Protein 3MA5 (pdb70)

Radius of gyration: 23.39 Å; Cα contacts (8 Å, |Δi|>4): 417; chains: 4; bounding box: 54×51×72 Å

CATH classification: 1.25.40.10

InterPro domains:
  IPR011990 Tetratricopeptide-like helical domain superfamily [G3DSA:1.25.40.10] (78-150)
  IPR011990 Tetratricopeptide-like helical domain superfamily [SSF48452] (42-128)
  IPR019734 Tetratricopeptide repeat [PS50005] (61-94)
  IPR019734 Tetratricopeptide repeat [PS50005] (95-128)
  IPR019734 Tetratricopeptide repeat [SM00028] (61-94)
  IPR019734 Tetratricopeptide repeat [SM00028] (95-128)

Foldseek 3Di:
DDLVVVLVVLVVCVVVVNLVSSQVSLVVSCVVPVLPLPSLLVNLVSCVVVVVNVVSLVSLVSSLVSCVVPNDPVSNVSSVVVNVVSVVPD/DDLVVLVVVLVVCVVVPVLVVSLVSLVVCCVPVVLDQVRLLVNLVSCVVVVNLVVSLVSLVSNCVSCVPRNDPVSNVSSVVSNCVSVVVD/DLVVLVVVLVVCVVVVVLVVSLVSLVVSCVVPVLPLSSLLVNLVSCVVVVVLVVSLVRLVSSCVSCVVRNDVVSNVSSVVSNVCSVPVD/DVVLVVLVCVCPVPVLPQVSLAPNLVVCVVVVNQPCSLVRSLCSLVRLVPVNDPVRNVVNVVRSVVRD

Nearest PDB structures (foldseek):
  3ma5-assembly1_A  TM=1.011E+00  e=6.765E-13  Salinibacter ruber DSM 13855
  2kcl-assembly1_A  TM=9.568E-01  e=1.720E-11  Salinibacter ruber DSM 13855
  3ma5-assembly3_C  TM=9.872E-01  e=5.750E-11  Salinibacter ruber DSM 13855
  2kcv-assembly1_A  TM=9.684E-01  e=6.416E-11  Salinibacter ruber DSM 13855
  3sz7-assembly1_A  TM=7.797E-01  e=9.491E-03  Aspergillus fumigatus Af293

Structure (mmCIF, N/CA/C/O backbone):
data_3MA5
#
_entry.id   3MA5
#
_cell.length_a   84.360
_cell.length_b   84.360
_cell.length_c   227.547
_cell.angle_alpha   90.00
_cell.angle_beta   90.00
_cell.angle_gamma   120.00
#
_symmetry.space_group_name_H-M   'P 65 2 2'
#
loop_
_entity.id
_entity.type
_entity.pdbx_description
1 polymer 'Tetratricopeptide repeat domain protein'
2 water water
#
loop_
_atom_site.group_PDB
_atom_site.id
_atom_site.type_symbol
_atom_site.label_atom_id
_atom_site.label_alt_id
_atom_site.label_comp_id
_atom_site.label_asym_id
_atom_site.label_entity_id
_atom_site.label_seq_id
_atom_site.pdbx_PDB_ins_code
_atom_site.Cartn_x
_atom_site.Cartn_y
_atom_site.Cartn_z
_atom_site.occupancy
_atom_site.B_iso_or_equiv
_atom_site.auth_seq_id
_atom_site.auth_comp_id
_atom_site.auth_asym_id
_atom_site.auth_atom_id
_atom_site.pdbx_PDB_model_num
ATOM 1 N N . GLU A 1 5 ? -18.934 -6.953 -8.426 1.00 93.14 59 GLU A N 1
ATOM 2 C CA . GLU A 1 5 ? -20.208 -7.048 -7.643 1.00 103.03 59 GLU A CA 1
ATOM 3 C C . GLU A 1 5 ? -21.391 -7.437 -8.539 1.00 106.16 59 GLU A C 1
ATOM 4 O O . GLU A 1 5 ? -22.555 -7.161 -8.220 1.00 104.92 59 GLU A O 1
ATOM 6 N N . ASP A 1 6 ? -21.076 -8.096 -9.651 1.00 109.31 60 ASP A N 1
ATOM 7 C CA . ASP A 1 6 ? -22.074 -8.539 -10.624 1.00 107.18 60 ASP A CA 1
ATOM 8 C C . ASP A 1 6 ? -22.493 -9.998 -10.402 1.00 99.83 60 ASP A C 1
ATOM 9 O O . ASP A 1 6 ? -21.646 -10.868 -10.181 1.00 97.40 60 ASP A O 1
ATOM 14 N N . PRO A 1 7 ? -23.808 -10.284 -10.461 1.00 95.56 61 PRO A N 1
ATOM 15 C CA . PRO A 1 7 ? -24.338 -11.636 -10.265 1.00 88.42 61 PRO A CA 1
ATOM 16 C C . PRO A 1 7 ? -23.449 -12.735 -10.836 1.00 88.32 61 PRO A C 1
ATOM 17 O O . PRO A 1 7 ? -22.917 -13.557 -10.085 1.00 86.42 61 PRO A O 1
ATOM 21 N N . PHE A 1 8 ? -23.266 -12.758 -12.153 1.00 96.36 62 PHE A N 1
ATOM 22 C CA . PHE A 1 8 ? -22.420 -13.797 -12.710 1.00 87.01 62 PHE A CA 1
ATOM 23 C C . PHE A 1 8 ? -20.987 -13.701 -12.198 1.00 87.87 62 PHE A C 1
ATOM 24 O O . PHE A 1 8 ? -20.372 -14.710 -11.877 1.00 89.20 62 PHE A O 1
ATOM 32 N N . THR A 1 9 ? -20.441 -12.497 -12.122 1.00 92.10 63 THR A N 1
ATOM 33 C CA . THR A 1 9 ? -19.062 -12.375 -11.677 1.00 95.02 63 THR A CA 1
ATOM 34 C C . THR A 1 9 ? -18.828 -13.125 -10.366 1.00 93.96 63 THR A C 1
ATOM 35 O O . THR A 1 9 ? -18.012 -14.047 -10.323 1.00 93.32 63 THR A O 1
ATOM 39 N N . ARG A 1 10 ? -19.547 -12.759 -9.306 1.00 91.37 64 ARG A N 1
ATOM 40 C CA . ARG A 1 10 ? -19.362 -13.449 -8.032 1.00 90.69 64 ARG A CA 1
ATOM 41 C C . ARG A 1 10 ? -19.872 -14.883 -8.054 1.00 88.57 64 ARG A C 1
ATOM 42 O O . ARG A 1 10 ? -19.370 -15.732 -7.326 1.00 91.52 64 ARG A O 1
ATOM 50 N N . TYR A 1 11 ? -20.873 -15.166 -8.872 1.00 83.52 65 TYR A N 1
ATOM 51 C CA . TYR A 1 11 ? -21.338 -16.543 -8.970 1.00 80.06 65 TYR A CA 1
ATOM 52 C C . TYR A 1 11 ? -20.128 -17.396 -9.428 1.00 90.48 65 TYR A C 1
ATOM 53 O O . TYR A 1 11 ? -19.724 -18.345 -8.750 1.00 90.34 65 TYR A O 1
ATOM 62 N N . ALA A 1 12 ? -19.555 -17.042 -10.579 1.00 94.34 66 ALA A N 1
ATOM 63 C CA . ALA A 1 12 ? -18.400 -17.755 -11.116 1.00 90.33 66 ALA A CA 1
ATOM 64 C C . ALA A 1 12 ? -17.282 -17.727 -10.076 1.00 91.10 66 ALA A C 1
ATOM 65 O O . ALA A 1 12 ? -16.550 -18.704 -9.905 1.00 92.94 66 ALA A O 1
ATOM 67 N N . LEU A 1 13 ? -17.160 -16.598 -9.392 1.00 86.63 67 LEU A N 1
ATOM 68 C CA . LEU A 1 13 ? -16.165 -16.428 -8.343 1.00 90.29 67 LEU A CA 1
ATOM 69 C C . LEU A 1 13 ? -16.364 -17.577 -7.355 1.00 92.53 67 LEU A C 1
ATOM 70 O O . LEU A 1 13 ? -15.492 -18.433 -7.187 1.00 86.85 67 LEU A O 1
ATOM 75 N N . ALA A 1 14 ? -17.533 -17.581 -6.717 1.00 90.42 68 ALA A N 1
ATOM 76 C CA . ALA A 1 14 ? -17.923 -18.598 -5.745 1.00 89.20 68 ALA A CA 1
ATOM 77 C C . ALA A 1 14 ? -17.649 -19.992 -6.267 1.00 88.37 68 ALA A C 1
ATOM 78 O O . ALA A 1 14 ? -17.337 -20.902 -5.510 1.00 95.79 68 ALA A O 1
ATOM 80 N N . GLN A 1 15 ? -17.777 -20.135 -7.578 1.00 87.86 69 GLN A N 1
ATOM 81 C CA . GLN A 1 15 ? -17.586 -21.394 -8.279 1.00 91.96 69 GLN A CA 1
ATOM 82 C C . GLN A 1 15 ? -16.158 -21.890 -8.386 1.00 95.08 69 GLN A C 1
ATOM 83 O O . GLN A 1 15 ? -15.912 -23.095 -8.365 1.00 93.68 69 GLN A O 1
ATOM 89 N N . GLU A 1 16 ? -15.215 -20.973 -8.524 1.00 95.17 70 GLU A N 1
ATOM 90 C CA . GLU A 1 16 ? -13.824 -21.379 -8.620 1.00 101.18 70 GLU A CA 1
ATOM 91 C C . GLU A 1 16 ? -13.412 -21.875 -7.237 1.00 97.32 70 GLU A C 1
ATOM 92 O O . GLU A 1 16 ? -12.771 -22.925 -7.112 1.00 104.74 70 GLU A O 1
ATOM 98 N N . HIS A 1 17 ? -13.789 -21.123 -6.203 1.00 95.28 71 HIS A N 1
ATOM 99 C CA . HIS A 1 17 ? -13.502 -21.510 -4.819 1.00 94.77 71 HIS A CA 1
ATOM 100 C C . HIS A 1 17 ? -13.887 -22.972 -4.622 1.00 92.43 71 HIS A C 1
ATOM 101 O O . HIS A 1 17 ? -13.046 -23.813 -4.323 1.00 95.18 71 HIS A O 1
ATOM 108 N N . LEU A 1 18 ? -15.173 -23.256 -4.790 1.00 86.19 72 LEU A N 1
ATOM 109 C CA . LEU A 1 18 ? -15.684 -24.609 -4.689 1.00 91.74 72 LEU A CA 1
ATOM 110 C C . LEU A 1 18 ? -14.698 -25.648 -5.236 1.00 94.24 72 LEU A C 1
ATOM 111 O O . LEU A 1 18 ? -14.480 -26.686 -4.610 1.00 105.32 72 LEU A O 1
ATOM 116 N N . LYS A 1 19 ? -14.134 -25.363 -6.412 1.00 97.40 73 LYS A N 1
ATOM 117 C CA . LYS A 1 19 ? -13.180 -26.249 -7.091 1.00 99.75 73 LYS A CA 1
ATOM 118 C C . LYS A 1 19 ? -11.860 -26.385 -6.352 1.00 100.23 73 LYS A C 1
ATOM 119 O O . LYS A 1 19 ? -11.259 -27.469 -6.312 1.00 95.24 73 LYS A O 1
ATOM 125 N N . HIS A 1 20 ? -11.411 -25.268 -5.789 1.00 100.62 74 HIS A N 1
ATOM 126 C CA . HIS A 1 20 ? -10.176 -25.239 -5.034 1.00 103.76 74 HIS A CA 1
ATOM 127 C C . HIS A 1 20 ? -10.450 -25.576 -3.563 1.00 104.06 74 HIS A C 1
ATOM 128 O O . HIS A 1 20 ? -9.726 -25.129 -2.672 1.00 109.27 74 HIS A O 1
ATOM 135 N N . ASP A 1 21 ? -11.502 -26.350 -3.310 1.00 96.18 75 ASP A N 1
ATOM 136 C CA . ASP A 1 21 ? -11.859 -26.761 -1.949 1.00 102.67 75 ASP A CA 1
ATOM 137 C C . ASP A 1 21 ? -12.043 -25.656 -0.881 1.00 99.21 75 ASP A C 1
ATOM 138 O O . ASP A 1 21 ? -11.854 -25.901 0.312 1.00 94.13 75 ASP A O 1
ATOM 143 N N . ASN A 1 22 ? -12.418 -24.454 -1.312 1.00 91.50 76 ASN A N 1
ATOM 144 C CA . ASN A 1 22 ? -12.653 -23.336 -0.406 1.00 90.10 76 ASN A CA 1
ATOM 145 C C . ASN A 1 22 ? -14.156 -23.155 -0.229 1.00 95.75 76 ASN A C 1
ATOM 146 O O . ASN A 1 22 ? -14.732 -22.145 -0.642 1.00 92.21 76 ASN A O 1
ATOM 151 N N . ALA A 1 23 ? -14.777 -24.138 0.410 1.00 89.76 77 ALA A N 1
ATOM 152 C CA . ALA A 1 23 ? -16.210 -24.147 0.620 1.00 85.33 77 ALA A CA 1
ATOM 153 C C . ALA A 1 23 ? -16.773 -23.038 1.497 1.00 85.54 77 ALA A C 1
ATOM 154 O O . ALA A 1 23 ? -17.884 -22.554 1.262 1.00 82.07 77 ALA A O 1
ATOM 156 N N . SER A 1 24 ? -16.036 -22.641 2.523 1.00 89.51 78 SER A N 1
ATOM 157 C CA . SER A 1 24 ? -16.552 -21.612 3.398 1.00 88.01 78 SER A CA 1
ATOM 158 C C . SER A 1 24 ? -16.753 -20.306 2.642 1.00 85.46 78 SER A C 1
ATOM 159 O O . SER A 1 24 ? -17.749 -19.614 2.850 1.00 80.88 78 SER A O 1
ATOM 162 N N . ARG A 1 25 ? -15.810 -19.989 1.751 1.00 92.53 79 ARG A N 1
ATOM 163 C CA . ARG A 1 25 ? -15.874 -18.772 0.941 1.00 90.93 79 ARG A CA 1
ATOM 164 C C . ARG A 1 25 ? -16.964 -18.921 -0.110 1.00 84.54 79 ARG A C 1
ATOM 165 O O . ARG A 1 25 ? -17.746 -17.999 -0.337 1.00 80.15 79 ARG A O 1
ATOM 173 N N . ALA A 1 26 ? -17.009 -20.085 -0.751 1.00 81.15 80 ALA A N 1
ATOM 174 C CA . ALA A 1 26 ? -18.036 -20.350 -1.742 1.00 78.60 80 ALA A CA 1
ATOM 175 C C . ALA A 1 26 ? -19.402 -20.130 -1.083 1.00 80.48 80 ALA A C 1
ATOM 176 O O . ALA A 1 26 ? -20.257 -19.437 -1.639 1.00 83.47 80 ALA A O 1
ATOM 178 N N . LEU A 1 27 ? -19.605 -20.702 0.107 1.00 83.51 81 LEU A N 1
ATOM 179 C CA . LEU A 1 27 ? -20.883 -20.558 0.805 1.00 78.97 81 LEU A CA 1
ATOM 180 C C . LEU A 1 27 ? -21.255 -19.119 1.149 1.00 79.38 81 LEU A C 1
ATOM 181 O O . LEU A 1 27 ? -22.405 -18.727 0.993 1.00 79.00 81 LEU A O 1
ATOM 186 N N . ALA A 1 28 ? -20.291 -18.340 1.625 1.00 78.00 82 ALA A N 1
ATOM 187 C CA . ALA A 1 28 ? -20.531 -16.939 1.955 1.00 73.74 82 ALA A CA 1
ATOM 188 C C . ALA A 1 28 ? -21.170 -16.274 0.740 1.00 80.89 82 ALA A C 1
ATOM 189 O O . ALA A 1 28 ? -22.309 -15.817 0.788 1.00 81.75 82 ALA A O 1
ATOM 191 N N . LEU A 1 29 ? -20.424 -16.237 -0.355 1.00 80.64 83 LEU A N 1
ATOM 192 C CA . LEU A 1 29 ? -20.894 -15.646 -1.600 1.00 80.50 83 LEU A CA 1
ATOM 193 C C . LEU A 1 29 ? -22.277 -16.163 -2.015 1.00 81.48 83 LEU A C 1
ATOM 194 O O . LEU A 1 29 ? -23.175 -15.375 -2.316 1.00 80.94 83 LEU A O 1
ATOM 199 N N . PHE A 1 30 ? -22.451 -17.484 -2.028 1.00 77.31 84 PHE A N 1
ATOM 200 C CA . PHE A 1 30 ? -23.729 -18.068 -2.426 1.00 74.31 84 PHE A CA 1
ATOM 201 C C . PHE A 1 30 ? -24.926 -17.544 -1.633 1.00 75.21 84 PHE A C 1
ATOM 202 O O . PHE A 1 30 ? -25.942 -17.170 -2.219 1.00 76.52 84 PHE A O 1
ATOM 210 N N . GLU A 1 31 ? -24.802 -17.528 -0.308 1.00 81.49 85 GLU A N 1
ATOM 211 C CA . GLU A 1 31 ? -25.885 -17.080 0.566 1.00 81.28 85 GLU A CA 1
ATOM 212 C C . GLU A 1 31 ? -26.232 -15.634 0.307 1.00 81.18 85 GLU A C 1
ATOM 213 O O . GLU A 1 31 ? -27.408 -15.256 0.305 1.00 79.53 85 GLU A O 1
ATOM 219 N N . GLU A 1 32 ? -25.189 -14.840 0.096 1.00 79.57 86 GLU A N 1
ATOM 220 C CA . GLU A 1 32 ? -25.294 -13.413 -0.178 1.00 82.51 86 GLU A CA 1
ATOM 221 C C . GLU A 1 32 ? -26.077 -13.210 -1.484 1.00 86.21 86 GLU A C 1
ATOM 222 O O . GLU A 1 32 ? -27.065 -12.472 -1.541 1.00 84.39 86 GLU A O 1
ATOM 228 N N . LEU A 1 33 ? -25.620 -13.898 -2.524 1.00 82.91 87 LEU A N 1
ATOM 229 C CA . LEU A 1 33 ? -26.238 -13.872 -3.841 1.00 79.05 87 LEU A CA 1
ATOM 230 C C . LEU A 1 33 ? -27.695 -14.215 -3.779 1.00 80.27 87 LEU A C 1
ATOM 231 O O . LEU A 1 33 ? -28.504 -13.634 -4.473 1.00 85.91 87 LEU A O 1
ATOM 236 N N . VAL A 1 34 ? -28.025 -15.207 -2.973 1.00 76.07 88 VAL A N 1
ATOM 23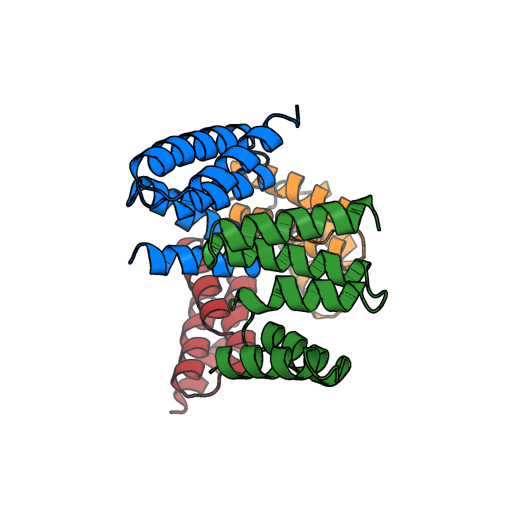7 C CA . VAL A 1 34 ? -29.401 -15.631 -2.865 1.00 74.82 88 VAL A CA 1
ATOM 238 C C . VAL A 1 34 ? -30.333 -14.567 -2.282 1.00 84.60 88 VAL A C 1
ATOM 239 O O . VAL A 1 34 ? -31.531 -14.563 -2.570 1.00 88.90 88 VAL A O 1
ATOM 243 N N . GLU A 1 35 ? -29.797 -13.651 -1.483 1.00 87.64 89 GLU A N 1
ATOM 244 C CA . GLU A 1 35 ? -30.640 -12.616 -0.910 1.00 87.14 89 GLU A CA 1
ATOM 245 C C . GLU A 1 35 ? -30.546 -11.297 -1.671 1.00 86.89 89 GLU A C 1
ATOM 246 O O . GLU A 1 35 ? -31.513 -10.534 -1.704 1.00 89.70 89 GLU A O 1
ATOM 252 N N . THR A 1 36 ? -29.402 -11.029 -2.299 1.00 80.51 90 THR A N 1
ATOM 253 C CA . THR A 1 36 ? -29.252 -9.803 -3.074 1.00 82.48 90 THR A CA 1
ATOM 254 C C . THR A 1 36 ? -29.950 -9.955 -4.419 1.00 80.36 90 THR A C 1
ATOM 255 O O . THR A 1 36 ? -30.738 -9.111 -4.813 1.00 83.61 90 THR A O 1
ATOM 259 N N . ASP A 1 37 ? -29.667 -11.051 -5.107 1.00 81.28 91 ASP A N 1
ATOM 260 C CA . ASP A 1 37 ? -30.260 -11.357 -6.408 1.00 81.74 91 ASP A CA 1
ATOM 261 C C . ASP A 1 37 ? -30.981 -12.699 -6.267 1.00 80.44 91 ASP A C 1
ATOM 262 O O . ASP A 1 37 ? -30.496 -13.725 -6.749 1.00 77.45 91 ASP A O 1
ATOM 267 N N . PRO A 1 38 ? -32.152 -12.704 -5.614 1.00 79.63 92 PRO A N 1
ATOM 268 C CA . PRO A 1 38 ? -32.907 -13.942 -5.422 1.00 81.16 92 PRO A CA 1
ATOM 269 C C . PRO A 1 38 ? -33.410 -14.665 -6.664 1.00 78.87 92 PRO A C 1
ATOM 270 O O . PRO A 1 38 ? -33.598 -15.879 -6.617 1.00 79.73 92 PRO A O 1
ATOM 274 N N . ASP A 1 39 ? -33.640 -13.960 -7.772 1.00 85.18 93 ASP A N 1
ATOM 275 C CA . ASP A 1 39 ? -34.106 -14.689 -8.951 1.00 88.76 93 ASP A CA 1
ATOM 276 C C . ASP A 1 39 ? -33.034 -14.996 -9.997 1.00 80.30 93 ASP A C 1
ATOM 277 O O . ASP A 1 39 ? -33.296 -14.994 -11.196 1.00 81.66 93 ASP A O 1
ATOM 282 N N . TYR A 1 40 ? -31.826 -15.253 -9.511 1.00 77.90 94 TYR A N 1
ATOM 283 C CA . TYR A 1 40 ? -30.689 -15.669 -10.329 1.00 71.12 94 TYR A CA 1
ATOM 284 C C . TYR A 1 40 ? -30.607 -17.156 -9.957 1.00 75.75 94 TYR A C 1
ATOM 285 O O . TYR A 1 40 ? -29.990 -17.524 -8.962 1.00 85.35 94 TYR A O 1
ATOM 294 N N . VAL A 1 41 ? -31.265 -17.986 -10.758 1.00 80.53 95 VAL A N 1
ATOM 295 C CA . VAL A 1 41 ? -31.373 -19.447 -10.567 1.00 76.36 95 VAL A CA 1
ATOM 296 C C . VAL A 1 41 ? -30.147 -20.330 -10.281 1.00 78.67 95 VAL A C 1
ATOM 297 O O . VAL A 1 41 ? -30.248 -21.311 -9.539 1.00 80.81 95 VAL A O 1
ATOM 301 N N . GLY A 1 42 ? -29.008 -19.999 -10.879 1.00 70.00 96 GLY A N 1
ATOM 302 C CA . GLY A 1 42 ? -27.816 -20.808 -10.720 1.00 69.92 96 GLY A CA 1
ATOM 303 C C . GLY A 1 42 ? -27.284 -21.066 -9.330 1.00 80.33 96 GLY A C 1
ATOM 304 O O . GLY A 1 42 ? -26.668 -22.118 -9.075 1.00 76.35 96 GLY A O 1
ATOM 305 N N . THR A 1 43 ? -27.518 -20.113 -8.433 1.00 75.78 97 THR A N 1
ATOM 306 C CA . THR A 1 43 ? -27.054 -20.207 -7.057 1.00 73.35 97 THR A CA 1
ATOM 307 C C . THR A 1 43 ? -27.690 -21.325 -6.248 1.00 70.22 97 THR A C 1
ATOM 308 O O . THR A 1 43 ? -27.033 -21.982 -5.454 1.00 71.34 97 THR A O 1
ATOM 312 N N . TYR A 1 44 ? -28.977 -21.541 -6.452 1.00 64.11 98 TYR A N 1
ATOM 313 C CA . TYR A 1 44 ? -29.686 -22.534 -5.669 1.00 61.70 98 TYR A CA 1
ATOM 314 C C . TYR A 1 44 ? -29.183 -23.958 -5.707 1.00 64.00 98 TYR A C 1
ATOM 315 O O . TYR A 1 44 ? -29.236 -24.637 -4.699 1.00 64.08 98 TYR A O 1
ATOM 324 N N . TYR A 1 45 ? -28.695 -24.419 -6.849 1.00 70.09 99 TYR A N 1
ATOM 325 C CA . TYR A 1 45 ? -28.218 -25.792 -6.910 1.00 64.24 99 TYR A CA 1
ATOM 326 C C . TYR A 1 45 ? -26.893 -26.018 -6.171 1.00 65.42 99 TYR A C 1
ATOM 327 O O . TYR A 1 45 ? -26.726 -27.003 -5.459 1.00 64.02 99 TYR A O 1
ATOM 336 N N . HIS A 1 46 ? -25.952 -25.108 -6.337 1.00 65.74 100 HIS A N 1
ATOM 337 C CA . HIS A 1 46 ? -24.684 -25.254 -5.671 1.00 68.69 100 HIS A CA 1
ATOM 338 C C . HIS A 1 46 ? -24.773 -24.977 -4.180 1.00 70.43 100 HIS A C 1
ATOM 339 O O . HIS A 1 46 ? -24.017 -25.560 -3.411 1.00 72.15 100 HIS A O 1
ATOM 346 N N . LEU A 1 47 ? -25.686 -24.101 -3.760 1.00 69.27 101 LEU A N 1
ATOM 347 C CA . LEU A 1 47 ? -25.821 -23.776 -2.348 1.00 69.42 101 LEU A CA 1
ATOM 348 C C . LEU A 1 47 ? -26.356 -24.968 -1.600 1.00 65.36 101 LEU A C 1
ATOM 349 O O . LEU A 1 47 ? -25.869 -25.306 -0.531 1.00 64.96 101 LEU A O 1
ATOM 354 N N . GLY A 1 48 ? -27.361 -25.606 -2.179 1.00 67.49 102 GLY A N 1
ATOM 355 C CA . GLY A 1 48 ? -27.971 -26.752 -1.549 1.00 65.75 102 GLY A CA 1
ATOM 356 C C . GLY A 1 48 ? -27.031 -27.930 -1.515 1.00 71.15 102 GLY A C 1
ATOM 357 O O . GLY A 1 48 ? -27.011 -28.691 -0.552 1.00 77.65 102 GLY A O 1
ATOM 358 N N . LYS A 1 49 ? -26.248 -28.092 -2.569 1.00 67.81 103 LYS A N 1
ATOM 359 C CA . LYS A 1 49 ? -25.313 -29.203 -2.632 1.00 66.78 103 LYS A CA 1
ATOM 360 C C . LYS A 1 49 ? -24.228 -28.959 -1.596 1.00 70.60 103 LYS A C 1
ATOM 361 O O . LYS A 1 49 ? -23.589 -29.891 -1.125 1.00 70.11 103 LYS A O 1
ATOM 367 N N . LEU A 1 50 ? -24.046 -27.697 -1.225 1.00 72.20 104 LEU A N 1
ATOM 368 C CA . LEU A 1 50 ? -23.044 -27.319 -0.245 1.00 64.69 104 LEU A CA 1
ATOM 369 C C . LEU A 1 50 ? -23.583 -27.525 1.144 1.00 72.55 104 LEU A C 1
ATOM 370 O O . LEU A 1 50 ? -22.856 -27.948 2.051 1.00 79.46 104 LEU A O 1
ATOM 375 N N . TYR A 1 51 ? -24.862 -27.210 1.319 1.00 71.39 105 TYR A N 1
ATOM 376 C CA . TYR A 1 51 ? -25.492 -27.382 2.617 1.00 72.40 105 TYR A CA 1
ATOM 377 C C . TYR A 1 51 ? -25.467 -28.840 2.996 1.00 76.51 105 TYR A C 1
ATOM 378 O O . TYR A 1 51 ? -25.266 -29.180 4.155 1.00 77.83 105 TYR A O 1
ATOM 387 N N . GLU A 1 52 ? -25.679 -29.697 2.006 1.00 70.58 106 GLU A N 1
ATOM 388 C CA . GLU A 1 52 ? -25.679 -31.122 2.249 1.00 70.30 106 GLU A CA 1
ATOM 389 C C . GLU A 1 52 ? -24.313 -31.542 2.763 1.00 75.94 106 GLU A C 1
ATOM 390 O O . GLU A 1 52 ? -24.221 -32.248 3.760 1.00 83.52 106 GLU A O 1
ATOM 396 N N . ARG A 1 53 ? -23.254 -31.090 2.098 1.00 75.32 107 ARG A N 1
ATOM 397 C CA . ARG A 1 53 ? -21.888 -31.428 2.508 1.00 80.29 107 ARG A CA 1
ATOM 398 C C . ARG A 1 53 ? -21.618 -30.923 3.909 1.00 80.84 107 ARG A C 1
ATOM 399 O O . ARG A 1 53 ? -20.856 -31.522 4.658 1.00 80.06 107 ARG A O 1
ATOM 407 N N . LEU A 1 54 ? -22.259 -29.810 4.243 1.00 79.84 108 LEU A N 1
ATOM 408 C CA . LEU A 1 54 ? -22.125 -29.172 5.540 1.00 81.69 108 LEU A CA 1
ATOM 409 C C . LEU A 1 54 ? -23.006 -29.819 6.594 1.00 81.19 108 LEU A C 1
ATOM 410 O O . LEU A 1 54 ? -23.161 -29.281 7.688 1.00 77.28 108 LEU A O 1
ATOM 415 N N . ASP A 1 55 ? -23.589 -30.962 6.253 1.00 82.14 109 ASP A N 1
ATOM 416 C CA . ASP A 1 55 ? -24.488 -31.691 7.139 1.00 90.50 109 ASP A CA 1
ATOM 417 C C . ASP A 1 55 ? -25.748 -30.911 7.561 1.00 92.88 109 ASP A C 1
ATOM 418 O O . ASP A 1 55 ? -26.438 -31.291 8.512 1.00 97.36 109 ASP A O 1
ATOM 423 N N . ARG A 1 56 ? -26.035 -29.817 6.855 1.00 83.92 110 ARG A N 1
ATOM 424 C CA . ARG A 1 56 ? -27.240 -29.021 7.105 1.00 80.57 110 ARG A CA 1
ATOM 425 C C . ARG A 1 56 ? -28.188 -29.366 5.964 1.00 82.75 110 ARG A C 1
ATOM 426 O O . ARG A 1 56 ? -28.715 -28.486 5.294 1.00 84.34 110 ARG A O 1
ATOM 434 N N . THR A 1 57 ? -28.384 -30.662 5.748 1.00 79.75 111 THR A N 1
ATOM 435 C CA . THR A 1 57 ? -29.240 -31.176 4.678 1.00 85.05 111 THR A CA 1
ATOM 436 C C . THR A 1 57 ? -30.642 -30.573 4.579 1.00 88.87 111 THR A C 1
ATOM 437 O O . THR A 1 57 ? -31.093 -30.211 3.500 1.00 92.05 111 THR A O 1
ATOM 441 N N . ASP A 1 58 ? -31.339 -30.463 5.693 1.00 88.41 112 ASP A N 1
ATOM 442 C CA . ASP A 1 58 ? -32.674 -29.885 5.656 1.00 88.65 112 ASP A CA 1
ATOM 443 C C . ASP A 1 58 ? -32.641 -28.460 5.075 1.00 86.61 112 ASP A C 1
ATOM 444 O O . ASP A 1 58 ? -33.576 -28.030 4.385 1.00 86.13 112 ASP A O 1
ATOM 449 N N . ASP A 1 59 ? -31.561 -27.736 5.352 1.00 84.50 113 ASP A N 1
ATOM 450 C CA . ASP A 1 59 ? -31.372 -26.387 4.816 1.00 83.19 113 ASP A CA 1
ATOM 451 C C . ASP A 1 59 ? -31.205 -26.473 3.300 1.00 83.58 113 ASP A C 1
ATOM 452 O O . ASP A 1 59 ? -31.643 -25.599 2.557 1.00 79.60 113 ASP A O 1
ATOM 457 N N . ALA A 1 60 ? -30.560 -27.540 2.851 1.00 80.44 114 ALA A N 1
ATOM 458 C CA . ALA A 1 60 ? -30.323 -27.749 1.439 1.00 74.27 114 ALA A CA 1
ATOM 459 C C . ALA A 1 60 ? -31.638 -27.899 0.686 1.00 79.36 114 ALA A C 1
ATOM 460 O O . ALA A 1 60 ? -31.799 -27.366 -0.411 1.00 77.37 114 ALA A O 1
ATOM 462 N N . ILE A 1 61 ? -32.575 -28.621 1.293 1.00 82.32 115 ILE A N 1
ATOM 463 C CA . ILE A 1 61 ? -33.878 -28.876 0.694 1.00 73.61 115 ILE A CA 1
ATOM 464 C C . ILE A 1 61 ? -34.768 -27.627 0.598 1.00 75.15 115 ILE A C 1
ATOM 465 O O . ILE A 1 61 ? -35.559 -27.489 -0.341 1.00 79.47 115 ILE A O 1
ATOM 470 N N . ASP A 1 62 ? -34.642 -26.713 1.554 1.00 79.63 116 ASP A N 1
ATOM 471 C CA . ASP A 1 62 ? -35.447 -25.504 1.496 1.00 79.70 116 ASP A CA 1
ATOM 472 C C . ASP A 1 62 ? -34.857 -24.632 0.426 1.00 77.04 116 ASP A C 1
ATOM 473 O O . ASP A 1 62 ? -35.528 -23.743 -0.093 1.00 81.72 116 ASP A O 1
ATOM 478 N N . THR A 1 63 ? -33.589 -24.871 0.100 1.00 78.06 117 THR A N 1
ATOM 479 C CA . THR A 1 63 ? -32.936 -24.071 -0.932 1.00 77.58 117 THR A CA 1
ATOM 480 C C . THR A 1 63 ? -33.288 -24.655 -2.303 1.00 72.45 117 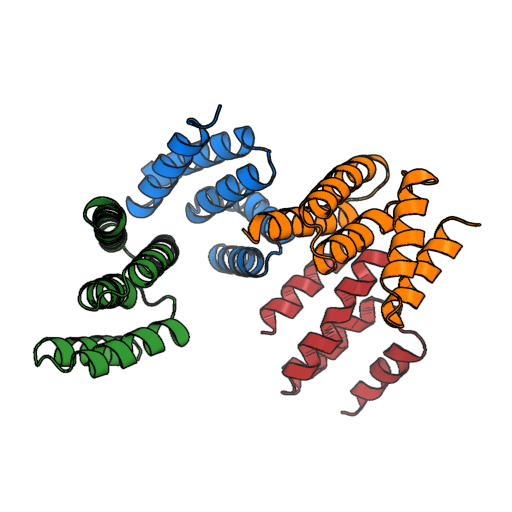THR A C 1
ATOM 481 O O . THR A 1 63 ? -33.603 -23.918 -3.236 1.00 68.27 117 THR A O 1
ATOM 485 N N . TYR A 1 64 ? -33.269 -25.977 -2.422 1.00 69.34 118 TYR A N 1
ATOM 486 C CA . TYR A 1 64 ? -33.647 -26.588 -3.683 1.00 65.68 118 TYR A CA 1
ATOM 487 C C . TYR A 1 64 ? -35.094 -26.193 -3.969 1.00 73.42 118 TYR A C 1
ATOM 488 O O . TYR A 1 64 ? -35.478 -25.968 -5.114 1.00 76.25 118 TYR A O 1
ATOM 497 N N . ALA A 1 65 ? -35.902 -26.093 -2.922 1.00 74.46 119 ALA A N 1
ATOM 498 C CA . ALA A 1 65 ? -37.305 -25.740 -3.099 1.00 69.81 119 ALA A CA 1
ATOM 499 C C . ALA A 1 65 ? -37.458 -24.288 -3.487 1.00 66.46 119 ALA A C 1
ATOM 500 O O . ALA A 1 65 ? -38.342 -23.941 -4.275 1.00 74.12 119 ALA A O 1
ATOM 502 N N . GLN A 1 66 ? -36.613 -23.436 -2.918 1.00 64.48 120 GLN A N 1
ATOM 503 C CA . GLN A 1 66 ? -36.636 -22.021 -3.255 1.00 72.28 120 GLN A CA 1
ATOM 504 C C . GLN A 1 66 ? -36.188 -21.894 -4.720 1.00 77.39 120 GLN A C 1
ATOM 505 O O . GLN A 1 66 ? -36.712 -21.095 -5.484 1.00 72.02 120 GLN A O 1
ATOM 511 N N . GLY A 1 67 ? -35.200 -22.701 -5.093 1.00 72.15 121 GLY A N 1
ATOM 512 C CA . GLY A 1 67 ? -34.695 -22.679 -6.451 1.00 72.44 121 GLY A CA 1
ATOM 513 C C . GLY A 1 67 ? -35.726 -23.130 -7.456 1.00 73.65 121 GLY A C 1
ATOM 514 O O . GLY A 1 67 ? -35.858 -22.554 -8.527 1.00 72.37 121 GLY A O 1
ATOM 515 N N . ILE A 1 68 ? -36.451 -24.181 -7.115 1.00 69.43 122 ILE A N 1
ATOM 516 C CA . ILE A 1 68 ? -37.483 -24.683 -7.995 1.00 66.21 122 ILE A CA 1
ATOM 517 C C . ILE A 1 68 ? -38.615 -23.684 -8.186 1.00 78.01 122 ILE A C 1
ATOM 518 O O . ILE A 1 68 ? -39.290 -23.752 -9.198 1.00 78.28 122 ILE A O 1
ATOM 523 N N . GLU A 1 69 ? -38.838 -22.766 -7.242 1.00 77.71 123 GLU A N 1
ATOM 524 C CA . GLU A 1 69 ? -39.900 -21.777 -7.444 1.00 78.04 123 GLU A CA 1
ATOM 525 C C . GLU A 1 69 ? -39.442 -20.728 -8.453 1.00 81.83 123 GLU A C 1
ATOM 526 O O . GLU A 1 69 ? -40.193 -20.365 -9.369 1.00 87.76 123 GLU A O 1
ATOM 532 N N . VAL A 1 70 ? -38.212 -20.240 -8.303 1.00 78.95 124 VAL A N 1
ATOM 533 C CA . VAL A 1 70 ? -37.734 -19.243 -9.247 1.00 81.26 124 VAL A CA 1
ATOM 534 C C . VAL A 1 70 ? -37.488 -19.879 -10.621 1.00 79.15 124 VAL A C 1
ATOM 535 O O . VAL A 1 70 ? -37.758 -19.257 -11.643 1.00 84.18 124 VAL A O 1
ATOM 539 N N . ALA A 1 71 ? -37.009 -21.118 -10.660 1.00 73.26 125 ALA A N 1
ATOM 540 C CA . ALA A 1 71 ? -36.740 -21.755 -11.950 1.00 77.72 125 ALA A CA 1
ATOM 541 C C . ALA A 1 71 ? -37.987 -21.984 -12.816 1.00 82.60 125 ALA A C 1
ATOM 542 O O . ALA A 1 71 ? -37.909 -21.910 -14.046 1.00 79.42 125 ALA A O 1
ATOM 544 N N . ARG A 1 72 ? -39.130 -22.285 -12.202 1.00 82.23 126 ARG A N 1
ATOM 545 C CA . ARG A 1 72 ? -40.336 -22.466 -13.001 1.00 79.29 126 ARG A CA 1
ATOM 546 C C . ARG A 1 72 ? -40.564 -21.104 -13.635 1.00 85.46 126 ARG A C 1
ATOM 547 O O . ARG A 1 72 ? -40.541 -20.955 -14.848 1.00 92.35 126 ARG A O 1
ATOM 555 N N . GLU A 1 73 ? -40.747 -20.103 -12.788 1.00 85.50 127 GLU A N 1
ATOM 556 C CA . GLU A 1 73 ? -40.989 -18.744 -13.240 1.00 86.23 127 GLU A CA 1
ATOM 557 C C . GLU A 1 73 ? -39.875 -18.071 -14.061 1.00 87.11 127 GLU A C 1
ATOM 558 O O . GLU A 1 73 ? -40.149 -17.509 -15.117 1.00 91.08 127 GLU A O 1
ATOM 564 N N . GLU A 1 74 ? -38.626 -18.135 -13.598 1.00 81.43 128 GLU A N 1
ATOM 565 C CA . GLU A 1 74 ? -37.534 -17.433 -14.277 1.00 77.48 128 GLU A CA 1
ATOM 566 C C . GLU A 1 74 ? -36.324 -18.264 -14.697 1.00 76.73 128 GLU A C 1
ATOM 567 O O . GLU A 1 74 ? -35.254 -17.725 -14.962 1.00 77.22 128 GLU A O 1
ATOM 573 N N . GLY A 1 75 ? -36.480 -19.571 -14.765 1.00 81.85 129 GLY A N 1
ATOM 574 C CA . GLY A 1 75 ? -35.353 -20.397 -15.136 1.00 77.92 129 GLY A CA 1
ATOM 575 C C . GLY A 1 75 ? -35.569 -21.147 -16.418 1.00 73.56 129 GLY A C 1
ATOM 576 O O . GLY A 1 75 ? -36.504 -20.867 -17.144 1.00 75.23 129 GLY A O 1
ATOM 577 N N . THR A 1 76 ? -34.697 -22.118 -16.663 1.00 73.99 130 THR A N 1
ATOM 578 C CA . THR A 1 76 ? -34.711 -22.941 -17.858 1.00 70.46 130 THR A CA 1
ATOM 579 C C . THR A 1 76 ? -34.857 -24.409 -17.457 1.00 69.32 130 THR A C 1
ATOM 580 O O . THR A 1 76 ? -34.432 -24.793 -16.377 1.00 77.55 130 THR A O 1
ATOM 584 N N . GLN A 1 77 ? -35.465 -25.228 -18.315 1.00 76.64 131 GLN A N 1
ATOM 585 C CA . GLN A 1 77 ? -35.665 -26.658 -18.023 1.00 70.79 131 GLN A CA 1
ATOM 586 C C . GLN A 1 77 ? -34.403 -27.327 -17.489 1.00 74.58 131 GLN A C 1
ATOM 587 O O . GLN A 1 77 ? -34.464 -28.149 -16.585 1.00 76.97 131 GLN A O 1
ATOM 593 N N . LYS A 1 78 ? -33.254 -26.987 -18.052 1.00 74.68 132 LYS A N 1
ATOM 594 C CA . LYS A 1 78 ? -31.991 -27.523 -17.560 1.00 72.46 132 LYS A CA 1
ATOM 595 C C . LYS A 1 78 ? -31.889 -27.184 -16.044 1.00 76.32 132 LYS A C 1
ATOM 596 O O . LYS A 1 78 ? -31.624 -28.053 -15.208 1.00 69.47 132 LYS A O 1
ATOM 602 N N . ASP A 1 79 ? -32.126 -25.922 -15.696 1.00 75.08 133 ASP A N 1
ATOM 603 C CA . ASP A 1 79 ? -32.063 -25.493 -14.301 1.00 75.84 133 ASP A CA 1
ATOM 604 C C . ASP A 1 79 ? -33.111 -26.166 -13.432 1.00 72.72 133 ASP A C 1
ATOM 605 O O . ASP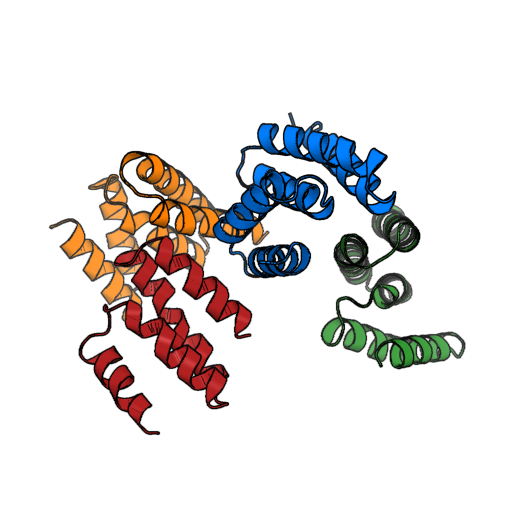 A 1 79 ? -32.794 -26.667 -12.340 1.00 75.07 133 ASP A O 1
ATOM 610 N N . LEU A 1 80 ? -34.354 -26.177 -13.917 1.00 63.83 134 LEU A N 1
ATOM 611 C CA . LEU A 1 80 ? -35.440 -26.801 -13.175 1.00 64.40 134 LEU A CA 1
ATOM 612 C C . LEU A 1 80 ? -35.154 -28.263 -12.916 1.00 66.55 134 LEU A C 1
ATOM 613 O O . LEU A 1 80 ? -35.409 -28.767 -11.829 1.00 76.16 134 LEU A O 1
ATOM 618 N N . SER A 1 81 ? -34.604 -28.935 -13.911 1.00 68.80 135 SER A N 1
ATOM 619 C CA . SER A 1 81 ? -34.295 -30.346 -13.789 1.00 68.00 135 SER A CA 1
ATOM 620 C C . SER A 1 81 ? -33.242 -30.714 -12.757 1.00 70.40 135 SER A C 1
ATOM 621 O O . SER A 1 81 ? -33.447 -31.629 -11.964 1.00 72.42 135 SER A O 1
ATOM 624 N N . GLU A 1 82 ? -32.107 -30.024 -12.771 1.00 69.20 136 GLU A N 1
ATOM 625 C CA . GLU A 1 82 ? -31.037 -30.360 -11.840 1.00 67.92 136 GLU A CA 1
ATOM 626 C C . GLU A 1 82 ? -31.441 -30.193 -10.382 1.00 74.00 136 GLU A C 1
ATOM 627 O O . GLU A 1 82 ? -31.028 -30.977 -9.534 1.00 72.31 136 GLU A O 1
ATOM 633 N N . LEU A 1 83 ? -32.263 -29.178 -10.119 1.00 76.43 137 LEU A N 1
ATOM 634 C CA . LEU A 1 83 ? -32.790 -28.865 -8.794 1.00 68.27 137 LEU A CA 1
ATOM 635 C C . LEU A 1 83 ? -33.759 -29.971 -8.372 1.00 71.17 137 LEU A C 1
ATOM 636 O O . LEU A 1 83 ? -33.639 -30.548 -7.300 1.00 69.78 137 LEU A O 1
ATOM 641 N N . GLN A 1 84 ? -34.727 -30.257 -9.234 1.00 64.28 138 GLN A N 1
ATOM 642 C CA . GLN A 1 84 ? -35.704 -31.303 -8.959 1.00 69.15 138 GLN A CA 1
ATOM 643 C C . GLN A 1 84 ? -35.004 -32.594 -8.621 1.00 72.98 138 GLN A C 1
ATOM 644 O O . GLN A 1 84 ? -35.374 -33.261 -7.661 1.00 75.64 138 GLN A O 1
ATOM 650 N N . ASP A 1 85 ? -33.991 -32.939 -9.418 1.00 73.65 139 ASP A N 1
ATOM 651 C CA . ASP A 1 85 ? -33.212 -34.159 -9.220 1.00 71.52 139 ASP A CA 1
ATOM 652 C C . ASP A 1 85 ? -32.476 -34.143 -7.896 1.00 72.97 139 ASP A C 1
ATOM 653 O O . ASP A 1 85 ? -32.452 -35.124 -7.159 1.00 74.58 139 ASP A O 1
ATOM 658 N N . ALA A 1 86 ? -31.880 -33.003 -7.596 1.00 65.86 140 ALA A N 1
ATOM 659 C CA . ALA A 1 86 ? -31.117 -32.838 -6.377 1.00 67.42 140 ALA A CA 1
ATOM 660 C C . ALA A 1 86 ? -31.981 -32.993 -5.144 1.00 76.23 140 ALA A C 1
ATOM 661 O O . ALA A 1 86 ? -31.625 -33.712 -4.216 1.00 74.64 140 ALA A O 1
ATOM 663 N N . LYS A 1 87 ? -33.115 -32.299 -5.156 1.00 75.06 141 LYS A N 1
ATOM 664 C CA . LYS A 1 87 ? -34.085 -32.308 -4.064 1.00 73.32 141 LYS A CA 1
ATOM 665 C C . LYS A 1 87 ? -34.568 -33.723 -3.754 1.00 77.65 141 LYS A C 1
ATOM 666 O O . LYS A 1 87 ? -34.503 -34.168 -2.613 1.00 77.68 141 LYS A O 1
ATOM 672 N N . LEU A 1 88 ? -35.035 -34.427 -4.775 1.00 72.71 142 LEU A N 1
ATOM 673 C CA . LEU A 1 88 ? -35.524 -35.781 -4.599 1.00 71.35 142 LEU A CA 1
ATOM 674 C C . LEU A 1 88 ? -34.493 -36.752 -4.043 1.00 75.91 142 LEU A C 1
ATOM 675 O O . LEU A 1 88 ? -34.846 -37.712 -3.351 1.00 81.52 142 LEU A O 1
ATOM 680 N N . LYS A 1 89 ? -33.221 -36.509 -4.330 1.00 77.79 143 LYS A N 1
ATOM 681 C CA . LYS A 1 89 ? -32.178 -37.402 -3.856 1.00 79.94 143 LYS A CA 1
ATOM 682 C C . LYS A 1 89 ? -31.850 -37.103 -2.406 1.00 78.18 143 LYS A C 1
ATOM 683 O O . LYS A 1 89 ? -31.632 -38.007 -1.607 1.00 87.98 143 LYS A O 1
ATOM 689 N N . ALA A 1 90 ? -31.831 -35.826 -2.067 1.00 72.39 144 ALA A N 1
ATOM 690 C CA . ALA A 1 90 ? -31.556 -35.414 -0.699 1.00 81.20 144 ALA A CA 1
ATOM 691 C C . ALA A 1 90 ? -32.613 -36.091 0.176 1.00 89.09 144 ALA A C 1
ATOM 692 O O . ALA A 1 90 ? -32.310 -36.673 1.220 1.00 89.50 144 ALA A O 1
ATOM 694 N N . GLU A 1 91 ? -33.857 -36.023 -0.279 1.00 87.79 145 GLU A N 1
ATOM 695 C CA . GLU A 1 91 ? -34.962 -36.623 0.435 1.00 85.11 145 GLU A CA 1
ATOM 696 C C . GLU A 1 91 ? -34.815 -38.127 0.593 1.00 94.35 145 GLU A C 1
ATOM 697 O O . GLU A 1 91 ? -35.141 -38.674 1.643 1.00 105.44 145 GLU A O 1
ATOM 703 N N . GLY A 1 92 ? -34.306 -38.797 -0.436 1.00 97.05 146 GLY A N 1
ATOM 704 C CA . GLY A 1 92 ? -34.116 -40.235 -0.348 1.00 102.15 146 GLY A CA 1
ATOM 705 C C . GLY A 1 92 ? -32.876 -40.608 0.455 1.00 104.35 146 GLY A C 1
ATOM 706 O O . GLY A 1 92 ? -32.162 -41.539 0.105 1.00 109.90 146 GLY A O 1
ATOM 707 N N . LEU A 1 93 ? -32.607 -39.878 1.530 1.00 103.93 147 LEU A N 1
ATOM 708 C CA . LEU A 1 93 ? -31.447 -40.168 2.361 1.00 109.11 147 LEU A CA 1
ATOM 709 C C . LEU A 1 93 ? -31.866 -40.672 3.730 1.00 117.82 147 LEU A C 1
ATOM 710 O O . LEU A 1 93 ? -31.346 -41.685 4.212 1.00 118.59 147 LEU A O 1
ATOM 715 N N . GLU A 1 94 ? -32.811 -39.970 4.355 1.00 120.82 148 GLU A N 1
ATOM 716 C CA . GLU A 1 94 ? -33.302 -40.364 5.681 1.00 130.50 148 GLU A CA 1
ATOM 717 C C . GLU A 1 94 ? -34.825 -40.270 5.833 1.00 126.78 148 GLU A C 1
ATOM 718 O O . GLU A 1 94 ? -35.520 -40.316 4.795 1.00 123.73 148 GLU A O 1
ATOM 724 N N . GLU B 1 5 ? 5.471 -26.640 29.031 1.00 106.71 59 GLU B N 1
ATOM 725 C CA . GLU B 1 5 ? 4.220 -27.118 29.697 1.00 116.13 59 GLU B CA 1
ATOM 726 C C . GLU B 1 5 ? 3.070 -26.113 29.563 1.00 115.48 59 GLU B C 1
ATOM 727 O O . GLU B 1 5 ? 1.982 -26.306 30.118 1.00 114.38 59 GLU B O 1
ATOM 729 N N . ASP B 1 6 ? 3.326 -25.024 28.847 1.00 114.39 60 ASP B N 1
ATOM 730 C CA . ASP B 1 6 ? 2.312 -24.010 28.605 1.00 114.52 60 ASP B CA 1
ATOM 731 C C . ASP B 1 6 ? 1.653 -24.518 27.306 1.00 111.57 60 ASP B C 1
ATOM 732 O O . ASP B 1 6 ? 2.251 -25.313 26.591 1.00 109.47 60 ASP B O 1
ATOM 737 N N . PRO B 1 7 ? 0.392 -24.144 27.055 1.00 108.29 61 PRO B N 1
ATOM 738 C CA . PRO B 1 7 ? -0.458 -24.479 25.893 1.00 109.59 61 PRO B CA 1
ATOM 739 C C . PRO B 1 7 ? 0.081 -23.967 24.551 1.00 108.41 61 PRO B C 1
ATOM 740 O O . PRO B 1 7 ? 0.195 -24.734 23.585 1.00 106.67 61 PRO B O 1
ATOM 744 N N . PHE B 1 8 ? 0.395 -22.674 24.489 1.00 106.89 62 PHE B N 1
ATOM 745 C CA . PHE B 1 8 ? 0.936 -22.114 23.267 1.00 102.61 62 PHE B CA 1
ATOM 746 C C . PHE B 1 8 ? 2.393 -22.517 23.141 1.00 104.42 62 PHE B C 1
ATOM 747 O O . PHE B 1 8 ? 2.856 -22.816 22.043 1.00 103.91 62 PHE B O 1
ATOM 755 N N . THR B 1 9 ? 3.113 -22.508 24.263 1.00 108.66 63 THR B N 1
ATOM 756 C CA . THR B 1 9 ? 4.524 -22.878 24.255 1.00 106.23 63 THR B CA 1
ATOM 757 C C . THR B 1 9 ? 4.724 -24.200 23.506 1.00 103.74 63 THR B C 1
ATOM 758 O O . THR B 1 9 ? 5.582 -24.307 22.613 1.00 98.14 63 THR B O 1
ATOM 762 N N . ARG B 1 10 ? 3.926 -25.199 23.879 1.00 101.39 64 ARG B N 1
ATOM 763 C CA . ARG B 1 10 ? 3.997 -26.515 23.256 1.00 99.75 64 ARG B CA 1
ATOM 764 C C . ARG B 1 10 ? 3.576 -26.392 21.800 1.00 98.38 64 ARG B C 1
ATOM 765 O O . ARG B 1 10 ? 4.294 -26.809 20.892 1.00 92.49 64 ARG B O 1
ATOM 773 N N . TYR B 1 11 ? 2.392 -25.824 21.599 1.00 100.42 65 TYR B N 1
ATOM 774 C CA . TYR B 1 11 ? 1.832 -25.626 20.272 1.00 92.83 65 TYR B CA 1
ATOM 775 C C . TYR B 1 11 ? 2.919 -25.158 19.304 1.00 90.81 65 TYR B C 1
ATOM 776 O O . TYR B 1 11 ? 3.271 -25.860 18.359 1.00 93.02 65 TYR B O 1
ATOM 785 N N . ALA B 1 12 ? 3.446 -23.968 19.561 1.00 86.21 66 ALA B N 1
ATOM 786 C CA . ALA B 1 12 ? 4.491 -23.377 18.741 1.00 86.20 66 ALA B CA 1
ATOM 787 C C . ALA B 1 12 ? 5.621 -24.349 18.428 1.00 88.30 66 ALA B C 1
ATOM 788 O O . ALA B 1 12 ? 6.219 -24.303 17.347 1.00 85.09 66 ALA B O 1
ATOM 790 N N . LEU B 1 13 ? 5.908 -25.225 19.385 1.00 94.87 67 LEU B N 1
ATOM 791 C CA . LEU B 1 13 ? 6.980 -26.217 19.252 1.00 91.28 67 LEU B CA 1
ATOM 792 C C . LEU B 1 13 ? 6.615 -27.338 18.285 1.00 86.79 67 LEU B C 1
ATOM 793 O O . LEU B 1 13 ? 7.461 -27.847 17.547 1.00 85.55 67 LEU B O 1
ATOM 798 N N . ALA B 1 14 ? 5.344 -27.722 18.304 1.00 90.89 68 ALA B N 1
ATOM 799 C CA . ALA B 1 14 ? 4.847 -28.756 17.412 1.00 85.42 68 ALA B CA 1
ATOM 800 C C . ALA B 1 14 ? 4.979 -28.256 15.966 1.00 85.51 68 ALA B C 1
ATOM 801 O O . ALA B 1 14 ? 5.206 -29.037 15.044 1.00 85.02 68 ALA B O 1
ATOM 803 N N . GLN B 1 15 ? 4.847 -26.946 15.780 1.00 84.32 69 GLN B N 1
ATOM 804 C CA . GLN B 1 15 ? 4.945 -26.351 14.455 1.00 80.97 69 GLN B CA 1
ATOM 805 C C . GLN B 1 15 ? 6.381 -26.243 14.005 1.00 89.01 69 GLN B C 1
ATOM 806 O O . GLN B 1 15 ? 6.670 -26.385 12.814 1.00 90.53 69 GLN B O 1
ATOM 812 N N . GLU B 1 16 ? 7.285 -25.978 14.944 1.00 92.20 70 GLU B N 1
ATOM 813 C CA . GLU B 1 16 ? 8.692 -25.911 14.586 1.00 89.26 70 GLU B CA 1
ATOM 814 C C . GLU B 1 16 ? 9.176 -27.311 14.234 1.00 87.98 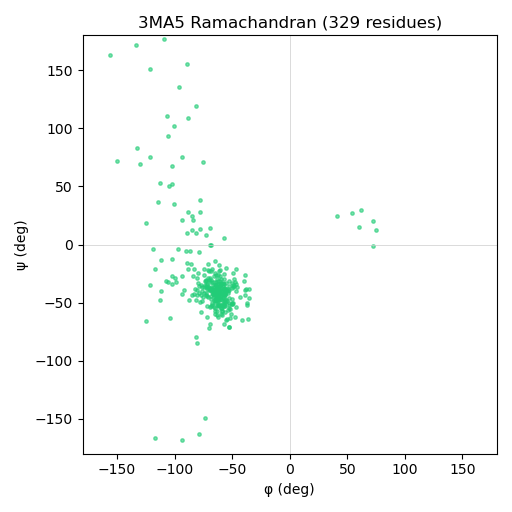70 GLU B C 1
ATOM 815 O O . GLU B 1 16 ? 9.964 -27.483 13.306 1.00 93.00 70 GLU B O 1
ATOM 821 N N . HIS B 1 17 ? 8.716 -28.321 14.963 1.00 82.72 71 HIS B N 1
ATOM 822 C CA . HIS B 1 17 ? 9.134 -29.671 14.622 1.00 82.97 71 HIS B CA 1
ATOM 823 C C . HIS B 1 17 ? 8.664 -29.948 13.205 1.00 83.58 71 HIS B C 1
ATOM 824 O O . HIS B 1 17 ? 9.416 -30.478 12.379 1.00 86.06 71 HIS B O 1
ATOM 831 N N . LEU B 1 18 ? 7.422 -29.562 12.925 1.00 87.14 72 LEU B N 1
ATOM 832 C CA . LEU B 1 18 ? 6.839 -29.773 11.605 1.00 85.85 72 LEU B CA 1
ATOM 833 C C . LEU B 1 18 ? 7.670 -29.142 10.504 1.00 83.94 72 LEU B C 1
ATOM 834 O O . LEU B 1 18 ? 7.979 -29.799 9.512 1.00 80.87 72 LEU B O 1
ATOM 839 N N . LYS B 1 19 ? 8.019 -27.868 10.681 1.00 82.43 73 LYS B N 1
ATOM 840 C CA . LYS B 1 19 ? 8.847 -27.168 9.708 1.00 83.62 73 LYS B CA 1
ATOM 841 C C . LYS B 1 19 ? 10.144 -27.942 9.551 1.00 83.46 73 LYS B C 1
ATOM 842 O O . LYS B 1 19 ? 10.663 -28.079 8.454 1.00 83.75 73 LYS B O 1
ATOM 848 N N . HIS B 1 20 ? 10.643 -28.473 10.666 1.00 90.10 74 HIS B N 1
ATOM 849 C CA . HIS B 1 20 ? 11.890 -29.216 10.614 1.00 90.93 74 HIS B CA 1
ATOM 850 C C . HIS B 1 20 ? 11.840 -30.697 10.235 1.00 86.82 74 HIS B C 1
ATOM 851 O O . HIS B 1 20 ? 12.824 -31.413 10.349 1.00 93.59 74 HIS B O 1
ATOM 858 N N . ASP B 1 21 ? 10.684 -31.114 9.732 1.00 80.32 75 ASP B N 1
ATOM 859 C CA . ASP B 1 21 ? 10.478 -32.505 9.363 1.00 80.63 75 ASP B CA 1
ATOM 860 C C . ASP B 1 21 ? 10.271 -33.583 10.455 1.00 82.48 75 ASP B C 1
ATOM 861 O O . ASP B 1 21 ? 10.342 -34.784 10.150 1.00 86.78 75 ASP B O 1
ATOM 866 N N . ASN B 1 22 ? 10.039 -33.176 11.696 1.00 79.44 76 ASN B N 1
ATOM 867 C CA . ASN B 1 22 ? 9.757 -34.134 12.763 1.00 75.68 76 ASN B CA 1
ATOM 868 C C . ASN B 1 22 ? 8.236 -34.265 12.863 1.00 76.01 76 ASN B C 1
ATOM 869 O O . ASN B 1 22 ? 7.608 -33.739 13.780 1.00 74.87 76 ASN B O 1
ATOM 874 N N . ALA B 1 23 ? 7.653 -34.973 11.908 1.00 68.63 77 ALA B N 1
ATOM 875 C CA . ALA B 1 23 ? 6.212 -35.131 11.870 1.00 70.19 77 ALA B CA 1
ATOM 876 C C . ALA B 1 23 ? 5.622 -35.931 13.027 1.00 67.94 77 ALA B C 1
ATOM 877 O O . ALA B 1 23 ? 4.606 -35.541 13.593 1.00 63.76 77 ALA B O 1
ATOM 879 N N . SER B 1 24 ? 6.251 -37.056 13.368 1.00 68.13 78 SER B N 1
ATOM 880 C CA . SER B 1 24 ? 5.772 -37.910 14.455 1.00 62.94 78 SER B CA 1
ATOM 881 C C . SER B 1 24 ? 5.837 -37.174 15.773 1.00 69.93 78 SER B C 1
ATOM 882 O O . SER B 1 24 ? 4.931 -37.266 16.598 1.00 61.36 78 SER B O 1
ATOM 885 N N . ARG B 1 25 ? 6.916 -36.430 15.966 1.00 67.09 79 ARG B N 1
ATOM 886 C CA . ARG B 1 25 ? 7.054 -35.674 17.192 1.00 63.94 79 ARG B CA 1
ATOM 887 C C . ARG B 1 25 ? 5.871 -34.720 17.268 1.00 71.04 79 ARG B C 1
ATOM 888 O O . ARG B 1 25 ? 5.069 -34.797 18.198 1.00 77.77 79 ARG B O 1
ATOM 896 N N . ALA B 1 26 ? 5.744 -33.847 16.271 1.00 73.79 80 ALA B N 1
ATOM 897 C CA . ALA B 1 26 ? 4.649 -32.881 16.235 1.00 74.37 80 ALA B CA 1
ATOM 898 C C . ALA B 1 26 ? 3.302 -33.556 16.477 1.00 72.39 80 ALA B C 1
ATOM 899 O O . ALA B 1 26 ? 2.430 -32.990 17.120 1.00 76.34 80 ALA B O 1
ATOM 901 N N . LEU B 1 27 ? 3.131 -34.769 15.973 1.00 68.41 81 LEU B N 1
ATOM 902 C CA . LEU B 1 27 ? 1.882 -35.477 16.203 1.00 71.41 81 LEU B CA 1
ATOM 903 C C . LEU B 1 27 ? 1.681 -35.691 17.690 1.00 76.68 81 LEU B C 1
ATOM 904 O O . LEU B 1 27 ? 0.597 -35.484 18.229 1.00 76.90 81 LEU B O 1
ATOM 909 N N . ALA B 1 28 ? 2.748 -36.123 18.347 1.00 75.46 82 ALA B N 1
ATOM 910 C CA . ALA B 1 28 ? 2.718 -36.369 19.781 1.00 75.44 82 ALA B CA 1
ATOM 911 C C . ALA B 1 28 ? 2.348 -35.083 20.534 1.00 80.50 82 ALA B C 1
ATOM 912 O O . ALA B 1 28 ? 1.480 -35.098 21.421 1.00 82.14 82 ALA B O 1
ATOM 914 N N . LEU B 1 29 ? 2.991 -33.974 20.164 1.00 73.32 83 LEU B N 1
ATOM 915 C CA . LEU B 1 29 ? 2.720 -32.707 20.814 1.00 75.06 83 LEU B CA 1
ATOM 916 C C . LEU B 1 29 ? 1.304 -32.184 20.580 1.00 79.45 83 LEU B C 1
ATOM 917 O O . LEU B 1 29 ? 0.730 -31.517 21.449 1.00 84.85 83 LEU B O 1
ATOM 922 N N . PHE B 1 30 ? 0.748 -32.489 19.411 1.00 84.68 84 PHE B N 1
ATOM 923 C CA . PHE B 1 30 ? -0.603 -32.055 19.065 1.00 83.66 84 PHE B CA 1
ATOM 924 C C . PHE B 1 30 ? -1.652 -32.913 19.768 1.00 81.88 84 PHE B C 1
ATOM 925 O O . PHE B 1 30 ? -2.492 -32.393 20.503 1.00 87.21 84 PHE B O 1
ATOM 933 N N . GLU B 1 31 ? -1.597 -34.224 19.523 1.00 81.52 85 GLU B N 1
ATOM 934 C CA . GLU B 1 31 ? -2.523 -35.194 20.119 1.00 84.51 85 GLU B CA 1
ATOM 935 C C . GLU B 1 31 ? -2.635 -34.962 21.610 1.00 91.65 85 GLU B C 1
ATOM 936 O O . GLU B 1 31 ? -3.668 -35.246 22.233 1.00 89.56 85 GLU B O 1
ATOM 942 N N . GLU B 1 32 ? -1.539 -34.464 22.171 1.00 90.21 86 GLU B N 1
ATOM 943 C CA . GLU B 1 32 ? -1.456 -34.172 23.584 1.00 93.74 86 GLU B CA 1
ATOM 944 C C . GLU B 1 32 ? -2.373 -32.985 23.864 1.00 92.43 86 GLU B C 1
ATOM 945 O O . GLU B 1 32 ? -3.406 -33.138 24.503 1.00 97.07 86 GLU B O 1
ATOM 951 N N . LEU B 1 33 ? -1.999 -31.810 23.361 1.00 94.09 87 LEU B N 1
ATOM 952 C CA . LEU B 1 33 ? -2.792 -30.589 23.528 1.00 96.06 87 LEU B CA 1
ATOM 953 C C . LEU B 1 33 ? -4.294 -30.837 23.405 1.00 94.40 87 LEU B C 1
ATOM 954 O O . LEU B 1 33 ? -5.098 -30.157 24.036 1.00 98.26 87 LEU B O 1
ATOM 959 N N . VAL B 1 34 ? -4.672 -31.811 22.591 1.00 88.82 88 VAL B N 1
ATOM 960 C CA . VAL B 1 34 ? -6.082 -32.138 22.410 1.00 92.46 88 VAL B CA 1
ATOM 961 C C . VAL B 1 34 ? -6.609 -32.831 23.656 1.00 97.91 88 VAL B C 1
ATOM 962 O O . VAL B 1 34 ? -7.782 -32.715 24.002 1.00 94.43 88 VAL B O 1
ATOM 966 N N . GLU B 1 35 ? -5.730 -33.567 24.323 1.00 99.09 89 GLU B N 1
ATOM 967 C CA . GLU B 1 35 ? -6.122 -34.300 25.509 1.00 96.99 89 GLU B CA 1
ATOM 968 C C . GLU B 1 35 ? -5.806 -33.579 26.814 1.00 98.49 89 GLU B C 1
ATOM 969 O O . GLU B 1 35 ? -6.145 -34.074 27.879 1.00 102.57 89 GLU B O 1
ATOM 975 N N . THR B 1 36 ? -5.149 -32.426 26.757 1.00 94.00 90 THR B N 1
ATOM 976 C CA . THR B 1 36 ? -4.880 -31.708 27.991 1.00 93.50 90 THR B CA 1
ATOM 977 C C . THR B 1 36 ? -5.510 -30.328 27.891 1.00 97.15 90 THR B C 1
ATOM 978 O O . THR B 1 36 ? -5.970 -29.789 28.881 1.00 101.24 90 THR B O 1
ATOM 982 N N . ASP B 1 37 ? -5.521 -29.751 26.695 1.00 101.04 91 ASP B N 1
ATOM 983 C CA . ASP B 1 37 ? -6.146 -28.453 26.481 1.00 96.67 91 ASP B CA 1
ATOM 984 C C . ASP B 1 37 ? -7.069 -28.572 25.284 1.00 95.07 91 ASP B C 1
ATOM 985 O O . ASP B 1 37 ? -6.776 -28.037 24.226 1.00 103.90 91 ASP B O 1
ATOM 990 N N . PRO B 1 38 ? -8.169 -29.323 25.427 1.00 98.03 92 PRO B N 1
ATOM 991 C CA . PRO B 1 38 ? -9.134 -29.496 24.333 1.00 98.61 92 PRO B CA 1
ATOM 992 C C . PRO B 1 38 ? -9.766 -28.179 23.914 1.00 99.28 92 PRO B C 1
ATOM 993 O O . PRO B 1 38 ? -10.312 -28.072 22.819 1.00 104.48 92 PRO B O 1
ATOM 997 N N . ASP B 1 39 ? -9.659 -27.169 24.766 1.00 99.62 93 ASP B N 1
ATOM 998 C CA . ASP B 1 39 ? -10.240 -25.882 24.443 1.00 108.49 93 ASP B CA 1
ATOM 999 C C . ASP B 1 39 ? -9.351 -24.950 23.630 1.00 106.52 93 ASP B C 1
ATOM 1000 O O . ASP B 1 39 ? -9.791 -23.877 23.218 1.00 107.54 93 ASP B O 1
ATOM 1005 N N . TYR B 1 40 ? -8.107 -25.362 23.397 1.00 100.05 94 TYR B N 1
ATOM 1006 C CA . TYR B 1 40 ? -7.170 -24.575 22.598 1.00 99.39 94 TYR B CA 1
ATOM 1007 C C . TYR B 1 40 ? -7.539 -24.905 21.154 1.00 100.06 94 TYR B C 1
ATOM 1008 O O . TYR B 1 40 ? -7.447 -26.057 20.733 1.00 98.76 94 TYR B O 1
ATOM 1017 N N . VAL B 1 41 ? -7.937 -23.890 20.396 1.00 101.46 95 VAL B N 1
ATOM 1018 C CA . VAL B 1 41 ? -8.381 -24.078 19.015 1.00 103.95 95 VAL B CA 1
ATOM 1019 C C . VAL B 1 41 ? -7.370 -24.251 17.872 1.00 102.31 95 VAL B C 1
ATOM 1020 O O . VAL B 1 41 ? -7.649 -24.959 16.899 1.00 99.05 95 VAL B O 1
ATOM 1024 N N . GLY B 1 42 ? -6.214 -23.604 17.969 1.00 98.39 96 GLY B N 1
ATOM 1025 C CA . GLY B 1 42 ? -5.228 -23.735 16.908 1.00 102.10 96 GLY B CA 1
ATOM 1026 C C . GLY B 1 42 ? -4.883 -25.176 16.562 1.00 98.52 96 GLY B C 1
ATOM 1027 O O . GLY B 1 42 ? -4.711 -25.534 15.397 1.00 97.77 96 GLY B O 1
ATOM 1028 N N . THR B 1 43 ? -4.804 -26.004 17.595 1.00 98.52 97 THR B N 1
ATOM 1029 C CA . THR B 1 43 ? -4.463 -27.417 17.496 1.00 91.07 97 THR B CA 1
ATOM 1030 C C . THR B 1 43 ? -5.193 -28.304 16.485 1.00 84.25 97 THR B C 1
ATOM 1031 O O . THR B 1 43 ? -4.566 -29.019 15.709 1.00 80.41 97 THR B O 1
ATOM 1035 N N . TYR B 1 44 ? -6.514 -28.269 16.496 1.00 86.20 98 TYR B N 1
ATOM 1036 C CA . TYR B 1 44 ? -7.293 -29.122 15.614 1.00 83.38 98 TYR B CA 1
ATOM 1037 C C . TYR B 1 44 ? -7.062 -29.054 14.103 1.00 83.07 98 TYR B C 1
ATOM 1038 O O . TYR B 1 44 ? -7.139 -30.080 13.422 1.00 75.63 98 TYR B O 1
ATOM 1047 N N . TYR B 1 45 ? -6.804 -27.872 13.557 1.00 82.42 99 TYR B N 1
ATOM 1048 C CA . TYR B 1 45 ? -6.581 -27.807 12.120 1.00 83.17 99 TYR B CA 1
ATOM 1049 C C . TYR B 1 45 ? -5.314 -28.580 11.752 1.00 80.08 99 TYR B C 1
ATOM 1050 O O . TYR B 1 45 ? -5.340 -29.513 10.953 1.00 81.11 99 TYR B O 1
ATOM 1059 N N . HIS B 1 46 ? -4.204 -28.176 12.356 1.00 75.31 100 HIS B N 1
ATOM 1060 C CA . HIS B 1 46 ? -2.905 -28.781 12.112 1.00 77.39 100 HIS B CA 1
ATOM 1061 C C . HIS B 1 46 ? -2.867 -30.270 12.392 1.00 76.31 100 HIS B C 1
ATOM 1062 O O . HIS B 1 46 ? -2.283 -31.030 11.621 1.00 74.30 100 HIS B O 1
ATOM 1069 N N . LEU B 1 47 ? -3.483 -30.687 13.495 1.00 78.92 101 LEU B N 1
ATOM 1070 C CA . LEU B 1 47 ? -3.528 -32.097 13.826 1.00 78.71 101 LEU B CA 1
ATOM 1071 C C . LEU B 1 47 ? -4.224 -32.829 12.671 1.00 76.40 101 LEU B C 1
ATOM 1072 O O . LEU B 1 47 ? -3.718 -33.843 12.178 1.00 76.18 101 LEU B O 1
ATOM 1077 N N . GLY B 1 48 ? -5.367 -32.298 12.234 1.00 74.46 102 GLY B N 1
ATOM 1078 C CA . GLY B 1 48 ? -6.113 -32.905 11.145 1.00 75.99 102 GLY B CA 1
ATOM 1079 C C . GLY B 1 48 ? -5.285 -33.031 9.884 1.00 79.26 102 GLY B C 1
ATOM 1080 O O . GLY B 1 48 ? -5.242 -34.091 9.263 1.00 75.85 102 GLY B O 1
ATOM 1081 N N . LYS B 1 49 ? -4.633 -31.944 9.496 1.00 75.88 103 LYS B N 1
ATOM 1082 C CA . LYS B 1 49 ? -3.793 -31.958 8.308 1.00 77.03 103 LYS B CA 1
ATOM 1083 C C . LYS B 1 49 ? -2.721 -33.035 8.455 1.00 77.30 103 LYS B C 1
ATOM 1084 O O . LYS B 1 49 ? -2.552 -33.889 7.581 1.00 73.68 103 LYS B O 1
ATOM 1090 N N . LEU B 1 50 ? -2.014 -32.998 9.584 1.00 84.26 104 LEU B N 1
ATOM 1091 C CA . LEU B 1 50 ? -0.968 -33.968 9.881 1.00 79.42 104 LEU 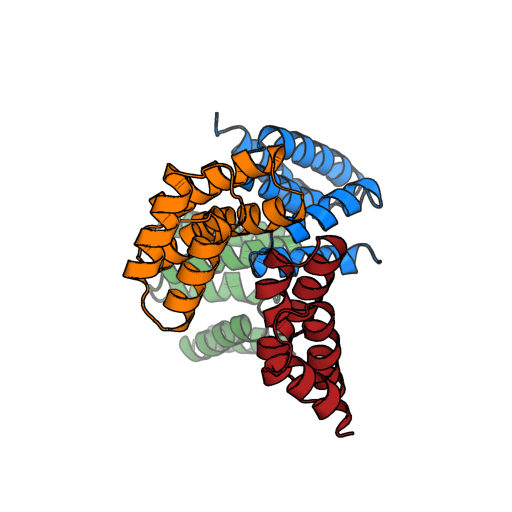B CA 1
ATOM 1092 C C . LEU B 1 50 ? -1.555 -35.371 9.813 1.00 75.86 104 LEU B C 1
ATOM 1093 O O . LEU B 1 50 ? -0.962 -36.265 9.208 1.00 78.44 104 LEU B O 1
ATOM 1098 N N . TYR B 1 51 ? -2.716 -35.563 10.436 1.00 71.30 105 TYR B N 1
ATOM 1099 C CA . TYR B 1 51 ? -3.383 -36.864 10.410 1.00 76.30 105 TYR B CA 1
ATOM 1100 C C . TYR B 1 51 ? -3.603 -37.336 8.979 1.00 78.26 105 TYR B C 1
ATOM 1101 O O . TYR B 1 51 ? -3.449 -38.516 8.673 1.00 75.01 105 TYR B O 1
ATOM 1110 N N . GLU B 1 52 ? -3.962 -36.396 8.110 1.00 78.24 106 GLU B N 1
ATOM 1111 C CA . GLU B 1 52 ? -4.180 -36.683 6.698 1.00 78.27 106 GLU B CA 1
ATOM 1112 C C . GLU B 1 52 ? -2.893 -37.090 5.985 1.00 77.66 106 GLU B C 1
ATOM 1113 O O . GLU B 1 52 ? -2.895 -38.024 5.183 1.00 68.98 106 GLU B O 1
ATOM 1119 N N . ARG B 1 53 ? -1.795 -36.402 6.270 1.00 76.47 107 ARG B N 1
ATOM 1120 C CA . ARG B 1 53 ? -0.542 -36.757 5.637 1.00 74.02 107 ARG B CA 1
ATOM 1121 C C . ARG B 1 53 ? -0.128 -38.140 6.084 1.00 74.45 107 ARG B C 1
ATOM 1122 O O . ARG B 1 53 ? 0.445 -38.896 5.303 1.00 80.60 107 ARG B O 1
ATOM 1130 N N . LEU B 1 54 ? -0.425 -38.486 7.334 1.00 74.86 108 LEU B N 1
ATOM 1131 C CA . LEU B 1 54 ? -0.050 -39.806 7.843 1.00 78.65 108 LEU B CA 1
ATOM 1132 C C . LEU B 1 54 ? -1.061 -40.888 7.493 1.00 82.21 108 LEU B C 1
ATOM 1133 O O . LEU B 1 54 ? -1.109 -41.923 8.141 1.00 86.53 108 LEU B O 1
ATOM 1138 N N . ASP B 1 55 ? -1.865 -40.637 6.466 1.00 82.96 109 ASP B N 1
ATOM 1139 C CA . ASP B 1 55 ? -2.860 -41.598 6.010 1.00 85.01 109 ASP B CA 1
ATOM 1140 C C . ASP B 1 55 ? -3.929 -41.964 7.030 1.00 85.39 109 ASP B C 1
ATOM 1141 O O . ASP B 1 55 ? -4.465 -43.073 7.012 1.00 87.00 109 ASP B O 1
ATOM 1146 N N . ARG B 1 56 ? -4.241 -41.018 7.908 1.00 84.66 110 ARG B N 1
ATOM 1147 C CA . ARG B 1 56 ? -5.247 -41.214 8.943 1.00 88.66 110 ARG B CA 1
ATOM 1148 C C . ARG B 1 56 ? -6.441 -40.313 8.646 1.00 88.44 110 ARG B C 1
ATOM 1149 O O . ARG B 1 56 ? -6.862 -39.544 9.513 1.00 89.98 110 ARG B O 1
ATOM 1157 N N . THR B 1 57 ? -6.986 -40.397 7.433 1.00 87.20 111 THR B N 1
ATOM 1158 C CA . THR B 1 57 ? -8.108 -39.533 7.073 1.00 88.93 111 THR B CA 1
ATOM 1159 C C . THR B 1 57 ? -9.302 -39.592 8.047 1.00 91.01 111 THR B C 1
ATOM 1160 O O . THR B 1 57 ? -9.900 -38.565 8.355 1.00 91.74 111 THR B O 1
ATOM 1164 N N . ASP B 1 58 ? -9.646 -40.773 8.548 1.00 90.48 112 ASP B N 1
ATOM 1165 C CA . ASP B 1 58 ? -10.760 -40.881 9.487 1.00 88.67 112 ASP B CA 1
ATOM 1166 C C . ASP B 1 58 ? -10.472 -40.015 10.699 1.00 89.64 112 ASP B C 1
ATOM 1167 O O . ASP B 1 58 ? -11.251 -39.128 11.051 1.00 93.34 112 ASP B O 1
ATOM 1172 N N . ASP B 1 59 ? -9.345 -40.290 11.341 1.00 88.59 113 ASP B N 1
ATOM 1173 C CA . ASP B 1 59 ? -8.914 -39.542 12.518 1.00 91.87 113 ASP B CA 1
ATOM 1174 C C . ASP B 1 59 ? -8.847 -38.043 12.213 1.00 88.60 113 ASP B C 1
ATOM 1175 O O . ASP B 1 59 ? -9.100 -37.217 13.083 1.00 85.48 113 ASP B O 1
ATOM 1180 N N . ALA B 1 60 ? -8.500 -37.701 10.976 1.00 85.34 114 ALA B N 1
ATOM 1181 C CA . ALA B 1 60 ? -8.421 -36.303 10.574 1.00 84.71 114 ALA B CA 1
ATOM 1182 C C . ALA B 1 60 ? -9.823 -35.713 10.578 1.00 85.17 114 ALA B C 1
ATOM 1183 O O . ALA B 1 60 ? -10.059 -34.675 11.194 1.00 85.41 114 ALA B O 1
ATOM 1185 N N . ILE B 1 61 ? -10.749 -36.388 9.896 1.00 86.11 115 ILE B N 1
ATOM 1186 C CA . ILE B 1 61 ? -12.142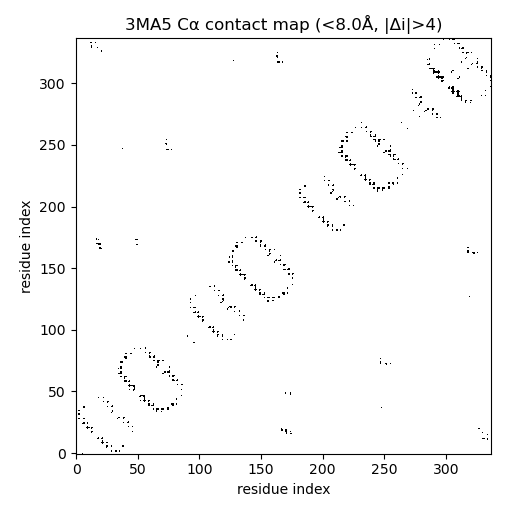 -35.946 9.812 1.00 88.99 115 ILE B CA 1
ATOM 1187 C C . ILE B 1 61 ? -12.708 -35.792 11.221 1.00 88.30 115 ILE B C 1
ATOM 1188 O O . ILE B 1 61 ? -13.404 -34.828 11.512 1.00 88.35 115 ILE B O 1
ATOM 1193 N N . ASP B 1 62 ? -12.396 -36.750 12.087 1.00 89.10 116 ASP B N 1
ATOM 1194 C CA . ASP B 1 62 ? -12.832 -36.726 13.484 1.00 84.17 116 ASP B CA 1
ATOM 1195 C C . ASP B 1 62 ? -12.349 -35.471 14.196 1.00 83.58 116 ASP B C 1
ATOM 1196 O O . ASP B 1 62 ? -13.118 -34.766 14.842 1.00 92.71 116 ASP B O 1
ATOM 1201 N N . THR B 1 63 ? -11.047 -35.231 14.088 1.00 83.65 117 THR B N 1
ATOM 1202 C CA . THR B 1 63 ? -10.386 -34.087 14.687 1.00 83.26 117 THR B CA 1
ATOM 1203 C C . THR B 1 63 ? -11.009 -32.776 14.254 1.00 83.96 117 THR B C 1
ATOM 1204 O O . THR B 1 63 ? -11.111 -31.855 15.053 1.00 83.45 117 THR B O 1
ATOM 1208 N N . TYR B 1 64 ? -11.415 -32.686 12.991 1.00 83.83 118 TYR B N 1
ATOM 1209 C CA . TYR B 1 64 ? -12.036 -31.464 12.490 1.00 86.56 118 TYR B CA 1
ATOM 1210 C C . TYR B 1 64 ? -13.402 -31.281 13.134 1.00 88.92 118 TYR B C 1
ATOM 1211 O O . TYR B 1 64 ? -13.786 -30.162 13.457 1.00 94.62 118 TYR B O 1
ATOM 1220 N N . ALA B 1 65 ? -14.128 -32.379 13.328 1.00 87.96 119 ALA B N 1
ATOM 1221 C CA . ALA B 1 65 ? -15.434 -32.307 13.954 1.00 87.67 119 ALA B CA 1
ATOM 1222 C C . ALA B 1 65 ? -15.257 -31.765 15.370 1.00 94.10 119 ALA B C 1
ATOM 1223 O O . ALA B 1 65 ? -15.897 -30.785 15.752 1.00 93.05 119 ALA B O 1
ATOM 1225 N N . GLN B 1 66 ? -14.376 -32.399 16.141 1.00 95.87 120 GLN B N 1
ATOM 1226 C CA . GLN B 1 66 ? -14.120 -31.967 17.517 1.00 98.98 120 GLN B CA 1
ATOM 1227 C C . GLN B 1 66 ? -13.621 -30.523 17.519 1.00 100.63 120 GLN B C 1
ATOM 1228 O O . GLN B 1 66 ? -13.903 -29.767 18.453 1.00 98.70 120 GLN B O 1
ATOM 1234 N N . GLY B 1 67 ? -12.880 -30.148 16.473 1.00 96.73 121 GLY B N 1
ATOM 1235 C CA . GLY B 1 67 ? -12.375 -28.789 16.368 1.00 94.84 121 GLY B CA 1
ATOM 1236 C C . GLY B 1 67 ? -13.516 -27.837 16.049 1.00 96.77 121 GLY B C 1
ATOM 1237 O O . GLY B 1 67 ? -13.722 -26.834 16.731 1.00 92.43 121 GLY B O 1
ATOM 1238 N N . ILE B 1 68 ? -14.258 -28.173 14.998 1.00 93.58 122 ILE B N 1
ATOM 1239 C CA . ILE B 1 68 ? -15.414 -27.403 14.552 1.00 92.59 122 ILE B CA 1
ATOM 1240 C C . ILE B 1 68 ? -16.329 -27.145 15.734 1.00 96.55 122 ILE B C 1
ATOM 1241 O O . ILE B 1 68 ? -16.978 -26.109 15.821 1.00 97.93 122 ILE B O 1
ATOM 1246 N N . GLU B 1 69 ? -16.380 -28.099 16.652 1.00 103.20 123 GLU B N 1
ATOM 1247 C CA . GLU B 1 69 ? -17.249 -27.954 17.803 1.00 100.01 123 GLU B CA 1
ATOM 1248 C C . GLU B 1 69 ? -16.740 -26.996 18.871 1.00 98.24 123 GLU B C 1
ATOM 1249 O O . GLU B 1 69 ? -17.484 -26.121 19.299 1.00 105.37 123 GLU B O 1
ATOM 1255 N N . VAL B 1 70 ? -15.487 -27.112 19.292 1.00 97.35 124 VAL B N 1
ATOM 1256 C CA . VAL B 1 70 ? -15.011 -26.161 20.291 1.00 104.43 124 VAL B CA 1
ATOM 1257 C C . VAL B 1 70 ? -14.996 -24.792 19.614 1.00 104.04 124 VAL B C 1
ATOM 1258 O O . VAL B 1 70 ? -15.141 -23.764 20.276 1.00 108.91 124 VAL B O 1
ATOM 1262 N N . ALA B 1 71 ? -14.846 -24.788 18.290 1.00 102.01 125 ALA B N 1
ATOM 1263 C CA . ALA B 1 71 ? -14.794 -23.537 17.533 1.00 109.38 125 ALA B CA 1
ATOM 1264 C C . ALA B 1 71 ? -16.039 -22.671 17.672 1.00 114.34 125 ALA B C 1
ATOM 1265 O O . ALA B 1 71 ? -15.934 -21.489 18.038 1.00 116.56 125 ALA B O 1
ATOM 1267 N N . ARG B 1 72 ? -17.216 -23.238 17.385 1.00 110.47 126 ARG B N 1
ATOM 1268 C CA . ARG B 1 72 ? -18.434 -22.445 17.490 1.00 111.38 126 ARG B CA 1
ATOM 1269 C C . ARG B 1 72 ? -18.833 -22.063 18.913 1.00 114.94 126 ARG B C 1
ATOM 1270 O O . ARG B 1 72 ? -19.950 -21.607 19.160 1.00 120.78 126 ARG B O 1
ATOM 1278 N N . GLU B 1 73 ? -17.904 -22.230 19.846 1.00 115.98 127 GLU B N 1
ATOM 1279 C CA . GLU B 1 73 ? -18.142 -21.849 21.236 1.00 121.91 127 GLU B CA 1
ATOM 1280 C C . GLU B 1 73 ? -17.020 -20.898 21.621 1.00 121.86 127 GLU B C 1
ATOM 1281 O O . GLU B 1 73 ? -17.232 -19.706 21.848 1.00 123.80 127 GLU B O 1
ATOM 1287 N N . GLU B 1 74 ? -15.815 -21.453 21.649 1.00 121.92 128 GLU B N 1
ATOM 1288 C CA . GLU B 1 74 ? -14.603 -20.740 22.040 1.00 125.13 128 GLU B CA 1
ATOM 1289 C C . GLU B 1 74 ? -13.831 -20.140 20.867 1.00 117.42 128 GLU B C 1
ATOM 1290 O O . GLU B 1 74 ? -13.092 -19.163 21.025 1.00 114.90 128 GLU B O 1
ATOM 1296 N N . GLY B 1 75 ? -13.980 -20.748 19.696 1.00 120.05 129 GLY B N 1
ATOM 1297 C CA . GLY B 1 75 ? -13.254 -20.264 18.539 1.00 118.95 129 GLY B CA 1
ATOM 1298 C C . GLY B 1 75 ? -13.852 -18.976 18.024 1.00 122.20 129 GLY B C 1
ATOM 1299 O O . GLY B 1 75 ? -14.392 -18.171 18.797 1.00 125.83 129 GLY B O 1
ATOM 1300 N N . THR B 1 76 ? -13.743 -18.773 16.715 1.00 119.66 130 THR B N 1
ATOM 1301 C CA . THR B 1 76 ? -14.299 -17.595 16.078 1.00 112.22 130 THR B CA 1
ATOM 1302 C C . THR B 1 76 ? -14.543 -17.937 14.620 1.00 109.23 130 THR B C 1
ATOM 1303 O O . THR B 1 76 ? -14.013 -18.925 14.104 1.00 102.32 130 THR B O 1
ATOM 1307 N N . GLN B 1 77 ? -15.358 -17.128 13.960 1.00 109.91 131 GLN B N 1
ATOM 1308 C CA . GLN B 1 77 ? -15.701 -17.382 12.572 1.00 108.79 131 GLN B CA 1
ATOM 1309 C C . GLN B 1 77 ? -14.518 -17.789 11.699 1.00 105.41 131 GLN B C 1
ATOM 1310 O O . GLN B 1 77 ? -14.617 -18.743 10.925 1.00 102.02 131 GLN B O 1
ATOM 1316 N N . LYS B 1 78 ? -13.402 -17.072 11.834 1.00 105.77 132 LYS B N 1
ATOM 1317 C CA . LYS B 1 78 ? -12.194 -17.364 11.066 1.00 105.73 132 LYS B CA 1
ATOM 1318 C C . LYS B 1 78 ? -11.793 -18.846 11.223 1.00 105.97 132 LYS B C 1
ATOM 1319 O O . LYS B 1 78 ? -11.580 -19.550 10.239 1.00 102.23 132 LYS B O 1
ATOM 1325 N N . ASP B 1 79 ? -11.714 -19.316 12.464 1.00 110.08 133 ASP B N 1
ATOM 1326 C CA . ASP B 1 79 ? -11.353 -20.703 12.752 1.00 106.55 133 ASP B CA 1
ATOM 1327 C C . ASP B 1 79 ? -12.317 -21.718 12.149 1.00 97.65 133 ASP B C 1
ATOM 1328 O O . ASP B 1 79 ? -11.903 -22.761 11.646 1.00 96.90 133 ASP B O 1
ATOM 1333 N N . LEU B 1 80 ? -13.606 -21.415 12.228 1.00 98.61 134 LEU B N 1
ATOM 1334 C CA . LEU B 1 80 ? -14.636 -22.293 11.705 1.00 92.93 134 LEU B CA 1
ATOM 1335 C C . LEU B 1 80 ? -14.515 -22.448 10.200 1.00 97.03 134 LEU B C 1
ATOM 1336 O O . LEU B 1 80 ? -14.753 -23.526 9.651 1.00 97.40 134 LEU B O 1
ATOM 1341 N N . SER B 1 81 ? -14.144 -21.364 9.533 1.00 98.54 135 SER B N 1
ATOM 1342 C CA . SER B 1 81 ? -13.974 -21.399 8.093 1.00 91.95 135 SER B CA 1
ATOM 1343 C C . SER B 1 81 ? -12.931 -22.442 7.708 1.00 92.46 135 SER B C 1
ATOM 1344 O O . SER B 1 81 ? -13.240 -23.397 6.995 1.00 93.94 135 SER B O 1
ATOM 1347 N N . GLU B 1 82 ? -11.700 -22.272 8.186 1.00 92.72 136 GLU B N 1
ATOM 1348 C CA . GLU B 1 82 ? -10.638 -23.215 7.857 1.00 96.61 136 GLU B CA 1
ATOM 1349 C C . GLU B 1 82 ? -10.872 -24.677 8.269 1.00 94.48 136 GLU B C 1
ATOM 1350 O O . GLU B 1 82 ? -10.439 -25.607 7.568 1.00 85.12 136 GLU B O 1
ATOM 1356 N N . LEU B 1 83 ? -11.558 -24.880 9.392 1.00 94.42 137 LEU B N 1
ATOM 1357 C CA . LEU B 1 83 ? -11.871 -26.225 9.854 1.00 84.90 137 LEU B CA 1
ATOM 1358 C C . LEU B 1 83 ? -12.967 -26.834 8.986 1.00 86.58 137 LEU B C 1
ATOM 1359 O O . LEU B 1 83 ? -12.957 -28.035 8.723 1.00 81.39 137 LEU B O 1
ATOM 1364 N N . GLN B 1 84 ? -13.908 -26.012 8.531 1.00 87.94 138 GLN B N 1
ATOM 1365 C CA . GLN B 1 84 ? -14.962 -26.521 7.665 1.00 86.10 138 GLN B CA 1
ATOM 1366 C C . GLN B 1 84 ? -14.385 -26.937 6.320 1.00 82.57 138 GLN B C 1
ATOM 1367 O O . GLN B 1 84 ? -14.624 -28.047 5.860 1.00 87.46 138 GLN B O 1
ATOM 1373 N N . ASP B 1 85 ? -13.601 -26.069 5.692 1.00 85.99 139 ASP B N 1
ATOM 1374 C CA . ASP B 1 85 ? -13.018 -26.411 4.390 1.00 90.77 139 ASP B CA 1
ATOM 1375 C C . ASP B 1 85 ? -12.173 -27.685 4.467 1.00 84.53 139 ASP B C 1
ATOM 1376 O O . ASP B 1 85 ? -12.237 -28.549 3.590 1.00 87.31 139 ASP B O 1
ATOM 1381 N N . ALA B 1 86 ? -11.389 -27.801 5.529 1.00 83.77 140 ALA B N 1
ATOM 1382 C CA . ALA B 1 86 ? -10.533 -28.964 5.706 1.00 83.91 140 ALA B CA 1
ATOM 1383 C C . ALA B 1 86 ? -11.330 -30.262 5.768 1.00 84.98 140 ALA B C 1
ATOM 1384 O O . ALA B 1 86 ? -10.959 -31.257 5.143 1.00 85.11 140 ALA B O 1
ATOM 1386 N N . LYS B 1 87 ? -12.424 -30.263 6.524 1.00 85.44 141 LYS B N 1
ATOM 1387 C CA . LYS B 1 87 ? -13.227 -31.479 6.629 1.00 88.31 141 LYS B CA 1
ATOM 1388 C C . LYS B 1 87 ? -13.836 -31.847 5.269 1.00 92.63 141 LYS B C 1
ATOM 1389 O O . LYS B 1 87 ? -13.756 -32.996 4.813 1.00 89.01 141 LYS B O 1
ATOM 1395 N N . LEU B 1 88 ? -14.431 -30.860 4.613 1.00 90.10 142 LEU B N 1
ATOM 1396 C CA . LEU B 1 88 ? -15.054 -31.123 3.339 1.00 88.52 142 LEU B CA 1
ATOM 1397 C C . LEU B 1 88 ? -14.086 -31.607 2.260 1.00 91.81 142 LEU B C 1
ATOM 1398 O O . LEU B 1 88 ? -14.435 -32.513 1.498 1.00 98.91 142 LEU B O 1
ATOM 1403 N N . LYS B 1 89 ? -12.881 -31.037 2.173 1.00 87.75 143 LYS B N 1
ATOM 1404 C CA . LYS B 1 89 ? -11.939 -31.518 1.155 1.00 98.82 143 LYS B CA 1
ATOM 1405 C C . LYS B 1 89 ? -11.503 -32.923 1.563 1.00 98.34 143 LYS B C 1
ATOM 1406 O O . LYS B 1 89 ? -11.343 -33.811 0.718 1.00 104.98 143 LYS B O 1
ATOM 1412 N N . ALA B 1 90 ? -11.328 -33.116 2.868 1.00 96.17 144 ALA B N 1
ATOM 1413 C CA . ALA B 1 90 ? -10.923 -34.408 3.408 1.00 97.75 144 ALA B CA 1
ATOM 1414 C C . ALA B 1 90 ? -11.920 -35.473 2.992 1.00 99.97 144 ALA B C 1
ATOM 1415 O O . ALA B 1 90 ? -11.539 -36.514 2.454 1.00 102.91 144 ALA B O 1
ATOM 1417 N N . GLU B 1 91 ? -13.200 -35.202 3.251 1.00 98.41 145 GLU B N 1
ATOM 1418 C CA . GLU B 1 91 ? -14.273 -36.128 2.902 1.00 97.89 145 GLU B CA 1
ATOM 1419 C C . GLU B 1 91 ? -14.417 -36.153 1.390 1.00 102.34 145 GLU B C 1
ATOM 1420 O O . GLU B 1 91 ? -14.794 -37.159 0.794 1.00 101.52 145 GLU B O 1
ATOM 1426 N N . GLY B 1 92 ? -14.106 -35.021 0.777 1.00 100.82 146 GLY B N 1
ATOM 1427 C CA . GLY B 1 92 ? -14.209 -34.900 -0.660 1.00 108.55 146 GLY B CA 1
ATOM 1428 C C . GLY B 1 92 ? -13.151 -35.682 -1.421 1.00 118.54 146 GLY B C 1
ATOM 1429 O O . GLY B 1 92 ? -13.302 -35.910 -2.629 1.00 127.14 146 GLY B O 1
ATOM 1430 N N . LEU B 1 93 ? -12.079 -36.086 -0.736 1.00 115.37 147 LEU B N 1
ATOM 1431 C CA . LEU B 1 93 ? -11.005 -36.855 -1.378 1.00 119.53 147 LEU B CA 1
ATOM 1432 C C . LEU B 1 93 ? -11.565 -38.099 -2.079 1.00 123.57 147 LEU B C 1
ATOM 1433 O O . LEU B 1 93 ? -11.354 -38.296 -3.281 1.00 120.85 147 LEU B O 1
ATOM 1438 N N . GLU B 1 94 ? -12.274 -38.930 -1.316 1.00 122.49 148 GLU B N 1
ATOM 1439 C CA . GLU B 1 94 ? -12.909 -40.143 -1.841 1.00 129.96 148 GLU B CA 1
ATOM 1440 C C . GLU B 1 94 ? -13.824 -40.763 -0.789 1.00 124.45 148 GLU B C 1
ATOM 1441 O O . GLU B 1 94 ? -13.551 -40.558 0.418 1.00 123.84 148 GLU B O 1
ATOM 1447 N N . ASP C 1 6 ? -9.838 -21.449 -32.039 1.00 108.54 60 ASP C N 1
ATOM 1448 C CA . ASP C 1 6 ? -11.259 -21.835 -31.841 1.00 104.51 60 ASP C CA 1
ATOM 1449 C C . ASP C 1 6 ? -11.346 -23.322 -31.513 1.00 106.75 60 ASP C C 1
ATOM 1450 O O . ASP C 1 6 ? -10.932 -24.180 -32.308 1.00 103.84 60 ASP C O 1
ATOM 1455 N N . PRO C 1 7 ? -11.914 -23.648 -30.342 1.00 100.59 61 PRO C N 1
ATOM 1456 C CA . PRO C 1 7 ? -12.056 -25.035 -29.900 1.00 100.45 61 PRO C CA 1
ATOM 1457 C C . PRO C 1 7 ? -13.102 -25.796 -30.711 1.00 94.06 61 PRO C C 1
ATOM 1458 O O . PRO C 1 7 ? -13.081 -27.028 -30.761 1.00 90.16 61 PRO C O 1
ATOM 1462 N N . PHE C 1 8 ? -14.020 -25.062 -31.331 1.00 86.46 62 PHE C N 1
ATOM 1463 C CA . PHE C 1 8 ? -15.048 -25.699 -32.128 1.00 81.89 62 PHE C CA 1
ATOM 1464 C C . PHE C 1 8 ? -14.417 -26.336 -33.343 1.00 85.13 62 PHE C C 1
ATOM 1465 O O . PHE C 1 8 ? -14.789 -27.432 -33.759 1.00 82.03 62 PHE C O 1
ATOM 1473 N N . THR C 1 9 ? -13.458 -25.623 -33.916 1.00 93.02 63 THR C N 1
ATOM 1474 C CA . THR C 1 9 ? -12.763 -26.079 -35.102 1.00 91.39 63 THR C CA 1
ATOM 1475 C C . THR C 1 9 ? -12.041 -27.393 -34.866 1.00 91.10 63 THR C C 1
ATOM 1476 O O . THR C 1 9 ? -12.021 -28.253 -35.740 1.00 91.53 63 THR C O 1
ATOM 1480 N N . ARG C 1 10 ? -11.439 -27.552 -33.694 1.00 88.46 64 ARG C N 1
ATOM 1481 C CA . ARG C 1 10 ? -10.772 -28.804 -33.388 1.00 85.27 64 ARG C CA 1
ATOM 1482 C C . ARG C 1 10 ? -11.847 -29.843 -33.170 1.00 83.34 64 ARG C C 1
ATOM 1483 O O . ARG C 1 10 ? -11.668 -31.013 -33.499 1.00 87.10 64 ARG C O 1
ATOM 1491 N N . TYR C 1 11 ? -12.968 -29.398 -32.609 1.00 88.05 65 TYR C N 1
ATOM 1492 C CA . TYR C 1 11 ? -14.092 -30.272 -32.333 1.00 85.21 65 TYR C CA 1
ATOM 1493 C C . TYR C 1 11 ? -14.641 -30.835 -33.644 1.00 78.60 65 TYR C C 1
ATOM 1494 O O . TYR C 1 11 ? -14.912 -32.033 -33.738 1.00 80.24 65 TYR C O 1
ATOM 1503 N N . ALA C 1 12 ? -14.793 -29.970 -34.646 1.00 76.95 66 ALA C N 1
ATOM 1504 C CA . ALA C 1 12 ? -15.283 -30.368 -35.964 1.00 79.71 66 ALA C CA 1
ATOM 1505 C C . ALA C 1 12 ? -14.270 -31.326 -36.616 1.00 84.10 66 ALA C C 1
ATOM 1506 O O . ALA C 1 12 ? -14.632 -32.351 -37.215 1.00 80.07 66 ALA C O 1
ATOM 1508 N N . LEU C 1 13 ? -12.997 -30.961 -36.480 1.00 85.35 67 LEU C N 1
ATOM 1509 C CA . LEU C 1 13 ? -11.865 -31.726 -36.983 1.00 85.83 67 LEU C CA 1
ATOM 1510 C C . LEU C 1 13 ? -11.902 -33.138 -36.429 1.00 91.66 67 LEU C C 1
ATOM 1511 O O . LEU C 1 13 ? -11.829 -34.116 -37.173 1.00 98.93 67 LEU C O 1
ATOM 1516 N N . ALA C 1 14 ? -11.998 -33.225 -35.107 1.00 85.35 68 ALA C N 1
ATOM 1517 C CA . ALA C 1 14 ? -12.036 -34.497 -34.407 1.00 86.25 68 ALA C CA 1
ATOM 1518 C C . ALA C 1 14 ? -13.164 -35.387 -34.879 1.00 88.96 68 ALA C C 1
ATOM 1519 O O . ALA C 1 14 ? -13.090 -36.611 -34.769 1.00 92.01 68 ALA C O 1
ATOM 1521 N N . GLN C 1 15 ? -14.214 -34.779 -35.409 1.00 87.91 69 GLN C N 1
ATOM 1522 C CA . GLN C 1 15 ? -15.350 -35.561 -35.864 1.00 91.55 69 GLN C CA 1
ATOM 1523 C C . GLN C 1 15 ? -15.251 -36.024 -37.299 1.00 96.10 69 GLN C C 1
ATOM 1524 O O . GLN C 1 15 ? -15.931 -36.979 -37.683 1.00 100.79 69 GLN C O 1
ATOM 1530 N N . GLU C 1 16 ? -14.426 -35.347 -38.095 1.00 94.42 70 GLU C N 1
ATOM 1531 C CA . GLU C 1 16 ? -14.232 -35.755 -39.480 1.00 95.24 70 GLU C CA 1
ATOM 1532 C C . GLU C 1 16 ? -13.327 -36.975 -39.418 1.00 99.25 70 GLU C C 1
ATOM 1533 O O . GLU C 1 16 ? -13.495 -37.916 -40.197 1.00 103.12 70 GLU C O 1
ATOM 1539 N N . HIS C 1 17 ? -12.382 -36.958 -38.473 1.00 91.57 71 HIS C N 1
ATOM 1540 C CA . HIS C 1 17 ? -11.455 -38.066 -38.300 1.00 92.95 71 HIS C CA 1
ATOM 1541 C C . HIS C 1 17 ? -12.182 -39.300 -37.791 1.00 104.14 71 HIS C C 1
ATOM 1542 O O . HIS C 1 17 ? -11.571 -40.346 -37.581 1.00 112.09 71 HIS C O 1
ATOM 1549 N N . LEU C 1 18 ? -13.487 -39.175 -37.587 1.00 102.33 72 LEU C N 1
ATOM 1550 C CA . LEU C 1 18 ? -14.288 -40.295 -37.121 1.00 102.40 72 LEU C CA 1
ATOM 1551 C C . LEU C 1 18 ? -15.121 -40.830 -38.270 1.00 104.78 72 LEU C C 1
ATOM 1552 O O . LEU C 1 18 ? -15.401 -42.024 -38.340 1.00 109.58 72 LEU C O 1
ATOM 1557 N N . LYS C 1 19 ? -15.519 -39.937 -39.171 1.00 101.74 73 LYS C N 1
ATOM 1558 C CA . LYS C 1 19 ? -16.316 -40.325 -40.330 1.00 108.70 73 LYS C CA 1
ATOM 1559 C C . LYS C 1 19 ? -15.410 -40.955 -41.406 1.00 115.49 73 LYS C C 1
ATOM 1560 O O . LYS C 1 19 ? -15.888 -41.467 -42.432 1.00 116.14 73 LYS C O 1
ATOM 1566 N N . HIS C 1 20 ? -14.099 -40.907 -41.151 1.00 111.03 74 HIS C N 1
ATOM 1567 C CA . HIS C 1 20 ? -13.081 -41.472 -42.036 1.00 110.12 74 HIS C CA 1
ATOM 1568 C C . HIS C 1 20 ? -12.348 -42.540 -41.255 1.00 115.91 74 HIS C C 1
ATOM 1569 O O . HIS C 1 20 ? -11.413 -43.175 -41.759 1.00 120.20 74 HIS C O 1
ATOM 1576 N N . ASP C 1 21 ? -12.728 -42.650 -39.989 1.00 118.02 75 ASP C N 1
ATOM 1577 C CA . ASP C 1 21 ? -12.197 -43.630 -39.057 1.00 113.99 75 ASP C CA 1
ATOM 1578 C C . ASP C 1 21 ? -10.777 -43.549 -38.468 1.00 109.68 75 ASP C C 1
ATOM 1579 O O . ASP C 1 21 ? -10.246 -44.558 -37.992 1.00 113.72 75 ASP C O 1
ATOM 1584 N N . ASN C 1 22 ? -10.155 -42.376 -38.489 1.00 108.24 76 ASN C N 1
ATOM 1585 C CA . ASN C 1 22 ? -8.839 -42.237 -37.859 1.00 111.80 76 ASN C CA 1
ATOM 1586 C C . ASN C 1 22 ? -9.187 -42.207 -36.383 1.00 109.08 76 ASN C C 1
ATOM 1587 O O . ASN C 1 22 ? -9.105 -41.154 -35.741 1.00 105.59 76 ASN C O 1
ATOM 1592 N N . ALA C 1 23 ? -9.604 -43.367 -35.872 1.00 106.17 77 ALA C N 1
ATOM 1593 C CA . ALA C 1 23 ? -10.029 -43.532 -34.485 1.00 105.12 77 ALA C CA 1
ATOM 1594 C C . ALA C 1 23 ? -9.249 -42.738 -33.438 1.00 105.04 77 ALA C C 1
ATOM 1595 O O . ALA C 1 23 ? -9.842 -42.042 -32.613 1.00 97.62 77 ALA C O 1
ATOM 1597 N N . SER C 1 24 ? -7.925 -42.817 -33.467 1.00 108.90 78 SER C N 1
ATOM 1598 C CA . SER C 1 24 ? -7.148 -42.106 -32.461 1.00 103.24 78 SER C CA 1
ATOM 1599 C C . SER C 1 24 ? -6.764 -40.674 -32.805 1.00 102.89 78 SER C C 1
ATOM 1600 O O . SER C 1 24 ? -6.359 -39.917 -31.918 1.00 102.49 78 SER C O 1
ATOM 1603 N N . ARG C 1 25 ? -6.857 -40.283 -34.068 1.00 103.42 79 ARG C N 1
ATOM 1604 C CA . ARG C 1 25 ? -6.517 -38.904 -34.364 1.00 104.71 79 ARG C CA 1
ATOM 1605 C C . ARG C 1 25 ? -7.652 -38.120 -33.744 1.00 106.36 79 ARG C C 1
ATOM 1606 O O . ARG C 1 25 ? -7.448 -37.052 -33.147 1.00 103.16 79 ARG C O 1
ATOM 1614 N N . ALA C 1 26 ? -8.848 -38.698 -33.852 1.00 104.41 80 ALA C N 1
ATOM 1615 C CA . ALA C 1 26 ? -10.046 -38.134 -33.248 1.00 96.57 80 ALA C CA 1
ATOM 1616 C C . ALA C 1 26 ? -9.734 -38.018 -31.753 1.00 93.57 80 ALA C C 1
ATOM 1617 O O . ALA C 1 26 ? -9.577 -36.915 -31.223 1.00 92.94 80 ALA C O 1
ATOM 1619 N N . LEU C 1 27 ? -9.618 -39.174 -31.098 1.00 92.05 81 LEU C N 1
ATOM 1620 C CA . LEU C 1 27 ? -9.320 -39.262 -29.672 1.00 87.55 81 LEU C CA 1
ATOM 1621 C C . LEU C 1 27 ? -8.301 -38.256 -29.147 1.00 88.35 81 LEU C C 1
ATOM 1622 O O . LEU C 1 27 ? -8.452 -37.736 -28.041 1.00 89.83 81 LEU C O 1
ATOM 1627 N N . ALA C 1 28 ? -7.256 -37.995 -29.927 1.00 94.73 82 ALA C N 1
ATOM 1628 C CA . ALA C 1 28 ? -6.203 -37.057 -29.522 1.00 95.55 82 ALA C CA 1
ATOM 1629 C C . ALA C 1 28 ? -6.741 -35.640 -29.379 1.00 93.43 82 ALA C C 1
ATOM 1630 O O . ALA C 1 28 ? -6.456 -34.943 -28.407 1.00 91.96 82 ALA C O 1
ATOM 1632 N N . LEU C 1 29 ? -7.520 -35.224 -30.368 1.00 96.63 83 LEU C N 1
ATOM 1633 C CA . LEU C 1 29 ? -8.102 -33.907 -30.370 1.00 94.13 83 LEU C CA 1
ATOM 1634 C C . LEU C 1 29 ? -9.094 -33.736 -29.234 1.00 91.67 83 LEU C C 1
ATOM 1635 O O . LEU C 1 29 ? -9.125 -32.684 -28.586 1.00 96.74 83 LEU C O 1
ATOM 1640 N N . PHE C 1 30 ? -9.910 -34.759 -28.993 1.00 90.61 84 PHE C N 1
ATOM 1641 C CA . PHE C 1 30 ? -10.900 -34.683 -27.921 1.00 86.71 84 PHE C CA 1
ATOM 1642 C C . PHE C 1 30 ? -10.252 -34.458 -26.550 1.00 89.27 84 PHE C C 1
ATOM 1643 O O . PHE C 1 30 ? -10.593 -33.507 -25.831 1.00 87.47 84 PHE C O 1
ATOM 1651 N N . GLU C 1 31 ? -9.318 -35.338 -26.196 1.00 90.91 85 GLU C N 1
ATOM 1652 C CA . GLU C 1 31 ? -8.613 -35.234 -24.929 1.00 88.71 85 GLU C CA 1
ATOM 1653 C C . GLU C 1 31 ? -7.924 -33.882 -24.762 1.00 91.68 85 GLU C C 1
ATOM 1654 O O . GLU C 1 31 ? -7.989 -33.278 -23.687 1.00 91.69 85 GLU C O 1
ATOM 1660 N N . GLU C 1 32 ? -7.267 -33.403 -25.814 1.00 93.26 86 GLU C N 1
ATOM 1661 C CA . GLU C 1 32 ? -6.615 -32.105 -25.734 1.00 96.66 86 GLU C CA 1
ATOM 1662 C C . GLU C 1 32 ? -7.684 -31.017 -25.692 1.00 98.09 86 GLU C C 1
ATOM 1663 O O . GLU C 1 32 ? -7.430 -29.907 -25.229 1.00 99.30 86 GLU C O 1
ATOM 1669 N N . LEU C 1 33 ? -8.877 -31.328 -26.191 1.00 93.18 87 LEU C N 1
ATOM 1670 C CA . LEU C 1 33 ? -9.969 -30.365 -26.151 1.00 94.63 87 LEU C CA 1
ATOM 1671 C C . LEU C 1 33 ? -10.361 -30.207 -24.684 1.00 94.66 87 LEU C C 1
ATOM 1672 O O . LEU C 1 33 ? -10.515 -29.092 -24.197 1.00 93.82 87 LEU C O 1
ATOM 1677 N N . VAL C 1 34 ? -10.510 -31.328 -23.981 1.00 90.64 88 VAL C N 1
ATOM 1678 C CA . VAL C 1 34 ? -10.857 -31.299 -22.565 1.00 93.36 88 VAL C CA 1
ATOM 1679 C C . VAL C 1 34 ? -9.840 -30.461 -21.798 1.00 99.61 88 VAL C C 1
ATOM 1680 O O . VAL C 1 34 ? -10.203 -29.471 -21.153 1.00 100.59 88 VAL C O 1
ATOM 1684 N N . GLU C 1 35 ? -8.566 -30.850 -21.878 1.00 97.67 89 GLU C N 1
ATOM 1685 C CA . GLU C 1 35 ? -7.526 -30.133 -21.148 1.00 103.09 89 GLU C CA 1
ATOM 1686 C C . GLU C 1 35 ? -7.522 -28.624 -21.401 1.00 102.59 89 GLU C C 1
ATOM 1687 O O . GLU C 1 35 ? -7.623 -27.831 -20.468 1.00 103.22 89 GLU C O 1
ATOM 1693 N N . THR C 1 36 ? -7.442 -28.230 -22.660 1.00 98.78 90 THR C N 1
ATOM 1694 C CA . THR C 1 36 ? -7.410 -26.822 -23.004 1.00 100.25 90 THR C CA 1
ATOM 1695 C C . THR C 1 36 ? -8.759 -26.097 -22.836 1.00 103.00 90 THR C C 1
ATOM 1696 O O . THR C 1 36 ? -8.805 -24.970 -22.346 1.00 100.33 90 THR C O 1
ATOM 1700 N N . ASP C 1 37 ? -9.849 -26.746 -23.234 1.00 102.37 91 ASP C N 1
ATOM 1701 C CA . ASP C 1 37 ? -11.189 -26.155 -23.139 1.00 98.80 91 ASP C CA 1
ATOM 1702 C C . ASP C 1 37 ? -12.164 -27.145 -22.530 1.00 96.30 91 ASP C C 1
ATOM 1703 O O . ASP C 1 37 ? -12.915 -27.824 -23.244 1.00 92.72 91 ASP C O 1
ATOM 1708 N N . PRO C 1 38 ? -12.179 -27.212 -21.192 1.00 97.57 92 PRO C N 1
ATOM 1709 C CA . PRO C 1 38 ? -13.012 -28.088 -20.372 1.00 90.74 92 PRO C CA 1
ATOM 1710 C C . PRO C 1 38 ? -14.478 -27.727 -20.419 1.00 85.37 92 PRO C C 1
ATOM 1711 O O . PRO C 1 38 ? -15.340 -28.584 -20.291 1.00 84.94 92 PRO C O 1
ATOM 1715 N N . ASP C 1 39 ? -14.752 -26.449 -20.608 1.00 86.90 93 ASP C N 1
ATOM 1716 C CA . ASP C 1 39 ? -16.115 -25.978 -20.617 1.00 88.74 93 ASP C CA 1
ATOM 1717 C C . ASP C 1 39 ? -16.791 -26.008 -21.966 1.00 88.77 93 ASP C C 1
ATOM 1718 O O . ASP C 1 39 ? -17.878 -25.463 -22.137 1.00 93.54 93 ASP C O 1
ATOM 1723 N N . TYR C 1 40 ? -16.141 -26.639 -22.932 1.00 88.34 94 TYR C N 1
ATOM 1724 C CA . TYR C 1 40 ? -16.728 -26.770 -24.251 1.00 85.69 94 TYR C CA 1
ATOM 1725 C C . TYR C 1 40 ? -17.497 -28.056 -24.063 1.00 79.46 94 TYR C C 1
ATOM 1726 O O . TYR C 1 40 ? -16.902 -29.119 -23.957 1.00 81.27 94 TYR C O 1
ATOM 1735 N N . VAL C 1 41 ? -18.815 -27.971 -24.004 1.00 77.30 95 VAL C N 1
ATOM 1736 C CA . VAL C 1 41 ? -19.620 -29.165 -23.762 1.00 79.41 95 VAL C CA 1
ATOM 1737 C C . VAL C 1 41 ? -19.526 -30.289 -24.791 1.00 82.31 95 VAL C C 1
ATOM 1738 O O . VAL C 1 41 ? -19.251 -31.434 -24.432 1.00 79.58 95 VAL C O 1
ATOM 1742 N N . GLY C 1 42 ? -19.729 -29.954 -26.063 1.00 80.04 96 GLY C N 1
ATOM 1743 C CA . GLY C 1 42 ? -19.692 -30.948 -27.127 1.00 73.44 96 GLY C CA 1
ATOM 1744 C C . GLY C 1 42 ? -18.716 -32.108 -27.031 1.00 75.70 96 GLY C C 1
ATOM 1745 O O . GLY C 1 42 ? -19.037 -33.234 -27.401 1.00 78.13 96 GLY C O 1
ATOM 1746 N N . THR C 1 43 ? -17.523 -31.817 -26.531 1.00 76.29 97 THR C N 1
ATOM 1747 C CA . THR C 1 43 ? -16.439 -32.771 -26.386 1.00 76.30 97 THR C CA 1
ATOM 1748 C C . THR C 1 43 ? -16.748 -34.095 -25.712 1.00 80.02 97 THR C C 1
ATOM 1749 O O . THR C 1 43 ? -16.412 -35.168 -26.209 1.00 81.04 97 THR C O 1
ATOM 1753 N N . TYR C 1 44 ? -17.363 -33.989 -24.545 1.00 83.39 98 TYR C N 1
ATOM 1754 C CA . TYR C 1 44 ? -17.625 -35.134 -23.698 1.00 78.00 98 TYR C CA 1
ATOM 1755 C C . TYR C 1 44 ? -18.488 -36.279 -24.174 1.00 80.20 98 TYR C C 1
ATOM 1756 O O . TYR C 1 44 ? -18.061 -37.427 -24.068 1.00 80.27 98 TYR C O 1
ATOM 1765 N N . TYR C 1 45 ? -19.694 -36.009 -24.669 1.00 80.23 99 TYR C N 1
ATOM 1766 C CA . TYR C 1 45 ? -20.531 -37.106 -25.139 1.00 77.09 99 TYR C CA 1
ATOM 1767 C C . TYR C 1 45 ? -19.729 -37.935 -26.123 1.00 84.30 99 TYR C C 1
ATOM 1768 O O . TYR C 1 45 ? -19.604 -39.145 -25.976 1.00 85.27 99 TYR C O 1
ATOM 1777 N N . HIS C 1 46 ? -19.159 -37.262 -27.113 1.00 85.03 100 HIS C N 1
ATOM 1778 C CA . HIS C 1 46 ? -18.359 -37.914 -28.142 1.00 85.07 100 HIS C CA 1
ATOM 1779 C C . HIS C 1 46 ? -17.094 -38.597 -27.658 1.00 85.61 100 HIS C C 1
ATOM 1780 O O . HIS C 1 46 ? -16.822 -39.726 -28.044 1.00 87.93 100 HIS C O 1
ATOM 1787 N N . LEU C 1 47 ? -16.315 -37.918 -26.821 1.00 81.01 101 LEU C N 1
ATOM 1788 C CA . LEU C 1 47 ? -15.086 -38.509 -26.297 1.00 85.69 101 LEU C CA 1
ATOM 1789 C C . LEU C 1 47 ? -15.425 -39.779 -25.518 1.00 92.40 101 LEU C C 1
ATOM 1790 O O . LEU C 1 47 ? -14.700 -40.772 -25.580 1.00 98.29 101 LEU C O 1
ATOM 1795 N N . GLY C 1 48 ? -16.540 -39.745 -24.797 1.00 92.50 102 GLY C N 1
ATOM 1796 C CA . GLY C 1 48 ? -16.957 -40.901 -24.026 1.00 92.16 102 GLY C CA 1
ATOM 1797 C C . GLY C 1 48 ? -17.355 -42.093 -24.875 1.00 93.86 102 GLY C C 1
ATOM 1798 O O . GLY C 1 48 ? -16.992 -43.226 -24.556 1.00 100.43 102 GLY C O 1
ATOM 1799 N N . LYS C 1 49 ? -18.102 -41.853 -25.949 1.00 90.32 103 LYS C N 1
ATOM 1800 C CA . LYS C 1 49 ? -18.526 -42.943 -26.820 1.00 97.36 103 LYS C CA 1
ATOM 1801 C C . LYS C 1 49 ? -17.304 -43.666 -27.392 1.00 102.73 103 LYS C C 1
ATOM 1802 O O . LYS C 1 49 ? -17.325 -44.883 -27.609 1.00 104.91 103 LYS C O 1
ATOM 1808 N N . LEU C 1 50 ? -16.243 -42.897 -27.625 1.00 102.34 104 LEU C N 1
ATOM 1809 C CA . LEU C 1 50 ? -14.980 -43.414 -28.140 1.00 101.79 104 LEU C CA 1
ATOM 1810 C C . LEU C 1 50 ? -14.426 -44.343 -27.067 1.00 107.51 104 LEU C C 1
ATOM 1811 O O . LEU C 1 50 ? -14.206 -45.538 -27.287 1.00 112.40 104 LEU C O 1
ATOM 1816 N N . TYR C 1 51 ? -14.203 -43.758 -25.896 1.00 104.05 105 TYR C N 1
ATOM 1817 C CA . TYR C 1 51 ? -13.700 -44.486 -24.743 1.00 106.99 105 TYR C CA 1
ATOM 1818 C C . TYR C 1 51 ? -14.443 -45.797 -24.518 1.00 112.44 105 TYR C C 1
ATOM 1819 O O . TYR C 1 51 ? -13.949 -46.687 -23.823 1.00 114.72 105 TYR C O 1
ATOM 1828 N N . GLU C 1 52 ? -15.647 -45.902 -25.066 1.00 109.94 106 GLU C N 1
ATOM 1829 C CA . GLU C 1 52 ? -16.416 -47.127 -24.901 1.00 115.82 106 GLU C CA 1
ATOM 1830 C C . GLU C 1 52 ? -16.135 -48.036 -26.097 1.00 116.86 106 GLU C C 1
ATOM 1831 O O . GLU C 1 52 ? -15.943 -49.253 -25.956 1.00 116.71 106 GLU C O 1
ATOM 1837 N N . ARG C 1 53 ? -16.103 -47.416 -27.271 1.00 118.13 107 ARG C N 1
ATOM 1838 C CA . ARG C 1 53 ? -15.821 -48.097 -28.525 1.00 111.20 107 ARG C CA 1
ATOM 1839 C C . ARG C 1 53 ? -14.418 -48.704 -28.411 1.00 114.07 107 ARG C C 1
ATOM 1840 O O . ARG C 1 53 ? -14.084 -49.649 -29.132 1.00 109.35 107 ARG C O 1
ATOM 1848 N N . LEU C 1 54 ? -13.613 -48.146 -27.503 1.00 113.26 108 LEU C N 1
ATOM 1849 C CA . LEU C 1 54 ? -12.240 -48.591 -27.282 1.00 109.99 108 LEU C CA 1
ATOM 1850 C C . LEU C 1 54 ? -12.021 -49.195 -25.898 1.00 118.46 108 LEU C C 1
ATOM 1851 O O . LEU C 1 54 ? -10.965 -48.985 -25.289 1.00 121.43 108 LEU C O 1
ATOM 1856 N N . ASP C 1 55 ? -13.013 -49.925 -25.396 1.00 118.13 109 ASP C N 1
ATOM 1857 C CA . ASP C 1 55 ? -12.928 -50.573 -24.082 1.00 120.65 109 ASP C CA 1
ATOM 1858 C C . ASP C 1 55 ? -12.303 -49.840 -22.878 1.00 123.38 109 ASP C C 1
ATOM 1859 O O . ASP C 1 55 ? -11.819 -50.486 -21.937 1.00 122.59 109 ASP C O 1
ATOM 1864 N N . ARG C 1 56 ? -12.307 -48.509 -22.906 1.00 121.32 110 ARG C N 1
ATOM 1865 C CA . ARG C 1 56 ? -11.798 -47.703 -21.791 1.00 124.21 110 ARG C CA 1
ATOM 1866 C C . ARG C 1 56 ? -13.073 -47.230 -21.079 1.00 121.09 110 ARG C C 1
ATOM 1867 O O . ARG C 1 56 ? -13.257 -46.034 -20.822 1.00 118.66 110 ARG C O 1
ATOM 1875 N N . THR C 1 57 ? -13.943 -48.182 -20.761 1.00 118.44 111 THR C N 1
ATOM 1876 C CA . THR C 1 57 ? -15.238 -47.886 -20.165 1.00 112.69 111 THR C CA 1
ATOM 1877 C C . THR C 1 57 ? -15.290 -47.110 -18.861 1.00 110.28 111 THR C C 1
ATOM 1878 O O . THR C 1 57 ? -16.153 -46.255 -18.687 1.00 108.34 111 THR C O 1
ATOM 1882 N N . ASP C 1 58 ? -14.385 -47.402 -17.943 1.00 115.44 112 ASP C N 1
ATOM 1883 C CA . ASP C 1 58 ? -14.368 -46.672 -16.681 1.00 117.88 112 ASP C CA 1
ATOM 1884 C C . ASP C 1 58 ? -14.014 -45.210 -16.976 1.00 113.83 112 ASP C C 1
ATOM 1885 O O . ASP C 1 58 ? -14.528 -44.282 -16.351 1.00 111.33 112 ASP C O 1
ATOM 1890 N N . ASP C 1 59 ? -13.130 -45.023 -17.947 1.00 115.46 113 ASP C N 1
ATOM 1891 C CA . ASP C 1 59 ? -12.698 -43.692 -18.353 1.00 113.21 113 ASP C CA 1
ATOM 1892 C C . ASP C 1 59 ? -13.838 -42.977 -19.086 1.00 109.35 113 ASP C C 1
ATOM 1893 O O . ASP C 1 59 ? -13.930 -41.756 -19.049 1.00 105.34 113 ASP C O 1
ATOM 1898 N N . ALA C 1 60 ? -14.704 -43.740 -19.745 1.00 109.84 114 ALA C N 1
ATOM 1899 C CA . ALA C 1 60 ? -15.836 -43.160 -20.466 1.00 103.46 114 ALA C CA 1
ATOM 1900 C C . ALA C 1 60 ? -16.797 -42.491 -19.482 1.00 101.75 114 ALA C C 1
ATOM 1901 O O . ALA C 1 60 ? -17.237 -41.352 -19.667 1.00 97.55 114 ALA C O 1
ATOM 1903 N N . ILE C 1 61 ? -17.105 -43.218 -18.421 1.00 102.91 115 ILE C N 1
ATOM 1904 C CA . ILE C 1 61 ? -18.016 -42.748 -17.405 1.00 99.56 115 ILE C CA 1
ATOM 1905 C C . ILE C 1 61 ? -17.518 -41.502 -16.677 1.00 95.34 115 ILE C C 1
ATOM 1906 O O . ILE C 1 61 ? -18.293 -40.587 -16.402 1.00 91.67 115 ILE C O 1
ATOM 1911 N N . ASP C 1 62 ? -16.231 -41.458 -16.368 1.00 98.52 116 ASP C N 1
ATOM 1912 C CA . ASP C 1 62 ? -15.665 -40.294 -15.686 1.00 100.13 116 ASP C CA 1
ATOM 1913 C C . ASP C 1 62 ? -15.759 -39.079 -16.614 1.00 97.91 116 ASP C C 1
ATOM 1914 O O . ASP C 1 62 ? -15.597 -37.934 -16.197 1.00 94.20 116 ASP C O 1
ATOM 1919 N N . THR C 1 63 ? -16.021 -39.349 -17.884 1.00 97.30 117 THR C N 1
ATOM 1920 C CA . THR C 1 63 ? -16.091 -38.309 -18.897 1.00 90.34 117 THR C CA 1
ATOM 1921 C C . THR C 1 63 ? -17.498 -37.732 -18.964 1.00 89.86 117 THR C C 1
ATOM 1922 O O . THR C 1 63 ? -17.685 -36.509 -18.953 1.00 87.54 117 THR C O 1
ATOM 1926 N N . TYR C 1 64 ? -18.484 -38.622 -19.019 1.00 93.55 118 TYR C N 1
ATOM 1927 C CA . TYR C 1 64 ? -19.892 -38.232 -19.025 1.00 90.32 118 TYR C CA 1
ATOM 1928 C C . TYR C 1 64 ? -20.179 -37.402 -17.782 1.00 86.33 118 TYR C C 1
ATOM 1929 O O . TYR C 1 64 ? -20.935 -36.441 -17.814 1.00 83.04 118 TYR C O 1
ATOM 1938 N N . ALA C 1 65 ? -19.568 -37.805 -16.678 1.00 86.31 119 ALA C N 1
ATOM 1939 C CA . ALA C 1 65 ? -19.748 -37.120 -15.418 1.00 86.87 119 ALA C CA 1
ATOM 1940 C C . ALA C 1 65 ? -19.304 -35.667 -15.538 1.00 84.14 119 ALA C C 1
ATOM 1941 O O . ALA C 1 65 ? -20.063 -34.759 -15.196 1.00 83.83 119 ALA C O 1
ATOM 1943 N N . GLN C 1 66 ? -18.082 -35.445 -16.029 1.00 88.78 120 GLN C N 1
ATOM 1944 C CA . GLN C 1 66 ? -17.570 -34.088 -16.172 1.00 90.69 120 GLN C CA 1
ATOM 1945 C C . GLN C 1 66 ? -18.433 -33.336 -17.146 1.00 87.46 120 GLN C C 1
ATOM 1946 O O . GLN C 1 66 ? -18.616 -32.128 -17.023 1.00 86.20 120 GLN C O 1
ATOM 1952 N N . GLY C 1 67 ? -18.976 -34.063 -18.115 1.00 86.20 121 GLY C N 1
ATOM 1953 C CA . GLY C 1 67 ? -19.823 -33.433 -19.102 1.00 83.88 121 GLY C CA 1
ATOM 1954 C C . GLY C 1 67 ? -21.036 -32.845 -18.428 1.00 85.18 121 GLY C C 1
ATOM 1955 O O . GLY C 1 67 ? -21.397 -31.702 -18.688 1.00 86.98 121 GLY C O 1
ATOM 1956 N N . ILE C 1 68 ? -21.652 -33.622 -17.539 1.00 84.18 122 ILE C N 1
ATOM 1957 C CA . ILE C 1 68 ? -22.848 -33.181 -16.846 1.00 77.59 122 ILE C CA 1
ATOM 1958 C C . ILE C 1 68 ? -22.570 -31.974 -15.984 1.00 80.82 122 ILE C C 1
ATOM 1959 O O . ILE C 1 68 ? -23.420 -31.099 -15.845 1.00 83.81 122 ILE C O 1
ATOM 1964 N N . GLU C 1 69 ? -21.370 -31.910 -15.425 1.00 81.46 123 GLU C N 1
ATOM 1965 C CA . GLU C 1 69 ? -21.006 -30.781 -14.592 1.00 81.59 123 GLU C CA 1
ATOM 1966 C C . GLU C 1 69 ? -20.965 -29.520 -15.445 1.00 84.49 123 GLU C C 1
ATOM 1967 O O . GLU C 1 69 ? -21.587 -28.505 -15.098 1.00 84.40 123 GLU C O 1
ATOM 1973 N N . VAL C 1 70 ? -20.264 -29.586 -16.576 1.00 81.35 124 VAL C N 1
ATOM 1974 C CA . VAL C 1 70 ? -20.157 -28.415 -17.431 1.00 78.99 124 VAL C CA 1
ATOM 1975 C C . VAL C 1 70 ? -21.466 -28.136 -18.177 1.00 77.28 124 VAL C C 1
ATOM 1976 O O . VAL C 1 70 ? -21.800 -26.978 -18.434 1.00 78.16 124 VAL C O 1
ATOM 1980 N N . ALA C 1 71 ? -22.224 -29.178 -18.496 1.00 73.59 125 ALA C N 1
ATOM 1981 C CA . ALA C 1 71 ? -23.502 -28.973 -19.171 1.00 75.51 125 ALA C CA 1
ATOM 1982 C C . ALA C 1 71 ? -24.428 -28.174 -18.240 1.00 79.90 125 ALA C C 1
ATOM 1983 O O . ALA C 1 71 ? -25.116 -27.251 -18.676 1.00 80.09 125 ALA C O 1
ATOM 1985 N N . ARG C 1 72 ? -24.436 -28.529 -16.957 1.00 82.16 126 ARG C N 1
ATOM 1986 C CA . ARG C 1 72 ? -25.266 -27.831 -15.988 1.00 83.10 126 ARG C CA 1
ATOM 1987 C C . ARG C 1 72 ? -25.030 -26.320 -16.027 1.00 85.84 126 ARG C C 1
ATOM 1988 O O . ARG C 1 72 ? -25.962 -25.535 -15.851 1.00 87.60 126 ARG C O 1
ATOM 1996 N N . GLU C 1 73 ? -23.788 -25.911 -16.275 1.00 79.14 127 GLU C N 1
ATOM 1997 C CA . GLU C 1 73 ? -23.462 -24.484 -16.322 1.00 82.98 127 GLU C CA 1
ATOM 1998 C C . GLU C 1 73 ? -23.389 -23.919 -17.736 1.00 92.74 127 GLU C C 1
ATOM 1999 O O . GLU C 1 73 ? -23.721 -22.750 -17.956 1.00 92.26 127 GLU C O 1
ATOM 2005 N N . GLU C 1 74 ? -22.969 -24.763 -18.682 1.00 88.32 128 GLU C N 1
ATOM 2006 C CA . GLU C 1 74 ? -22.748 -24.362 -20.076 1.00 84.68 128 GLU C CA 1
ATOM 2007 C C . GLU C 1 74 ? -23.663 -24.896 -21.163 1.00 83.32 128 GLU C C 1
ATOM 2008 O O . GLU C 1 74 ? -24.022 -24.185 -22.103 1.00 84.85 128 GLU C O 1
ATOM 2014 N N . GLY C 1 75 ? -24.010 -26.164 -21.052 1.00 79.25 129 GLY C N 1
ATOM 2015 C CA . GLY C 1 75 ? -24.828 -26.777 -22.073 1.00 79.01 129 GLY C CA 1
ATOM 2016 C C . GLY C 1 75 ? -26.317 -26.534 -22.100 1.00 80.66 129 GLY C C 1
ATOM 2017 O O . GLY C 1 75 ? -26.839 -25.601 -21.500 1.00 84.34 129 GLY C O 1
ATOM 2018 N N . THR C 1 76 ? -26.992 -27.406 -22.831 1.00 81.35 130 THR C N 1
ATOM 2019 C CA . THR C 1 76 ? -28.426 -27.356 -22.993 1.00 78.91 130 THR C CA 1
ATOM 2020 C C . THR C 1 76 ? -29.037 -28.525 -22.241 1.00 75.43 130 THR C C 1
ATOM 2021 O O . THR C 1 76 ? -28.337 -29.352 -21.663 1.00 76.87 130 THR C O 1
ATOM 2025 N N . GLN C 1 77 ? -30.356 -28.583 -22.249 1.00 72.43 131 GLN C N 1
ATOM 2026 C CA . GLN C 1 77 ? -31.038 -29.672 -21.609 1.00 62.27 131 GLN C CA 1
ATOM 2027 C C . GLN C 1 77 ? -30.675 -30.929 -22.407 1.00 76.04 131 GLN C C 1
ATOM 2028 O O . GLN C 1 77 ? -30.438 -31.992 -21.830 1.00 77.28 131 GLN C O 1
ATOM 2034 N N . LYS C 1 78 ? -30.618 -30.794 -23.737 1.00 79.04 132 LYS C N 1
ATOM 2035 C CA . LYS C 1 78 ? -30.319 -31.922 -24.624 1.00 74.48 132 LYS C CA 1
ATOM 2036 C C . LYS C 1 78 ? -28.944 -32.530 -24.364 1.00 75.19 132 LYS C C 1
ATOM 2037 O O . LYS C 1 78 ? -28.771 -33.754 -24.421 1.00 75.15 132 LYS C O 1
ATOM 2043 N N . ASP C 1 79 ? -27.965 -31.673 -24.098 1.00 74.59 133 ASP C N 1
ATOM 2044 C CA . ASP C 1 79 ? -26.614 -32.131 -23.813 1.00 76.01 133 ASP C CA 1
ATOM 2045 C C . ASP C 1 79 ? -26.741 -33.019 -22.608 1.00 76.20 133 ASP C C 1
ATOM 2046 O O . ASP C 1 79 ? -26.335 -34.176 -22.621 1.00 76.69 133 ASP C O 1
ATOM 2051 N N . LEU C 1 80 ? -27.345 -32.440 -21.579 1.00 79.52 134 LEU C N 1
ATOM 2052 C CA . LEU C 1 80 ? -27.604 -33.081 -20.298 1.00 71.28 134 LEU C CA 1
ATOM 2053 C C . LEU C 1 80 ? -28.314 -34.422 -20.439 1.00 74.20 134 LEU C C 1
ATOM 2054 O O . LEU C 1 80 ? -27.834 -35.447 -19.938 1.00 72.61 134 LEU C O 1
ATOM 2059 N N . SER C 1 81 ? -29.458 -34.410 -21.114 1.00 69.96 135 SER C N 1
ATOM 2060 C CA . SER C 1 81 ? -30.228 -35.633 -21.308 1.00 74.35 135 SER C CA 1
ATOM 2061 C C . SER C 1 81 ? -29.427 -36.712 -22.033 1.00 75.03 135 SER C C 1
ATOM 2062 O O . SER C 1 81 ? -29.499 -37.889 -21.677 1.00 77.62 135 SER C O 1
ATOM 2065 N N . GLU C 1 82 ? -28.676 -36.317 -23.053 1.00 78.53 136 GLU C N 1
ATOM 2066 C CA . GLU C 1 82 ? -27.857 -37.274 -23.783 1.00 80.79 136 GLU C CA 1
ATOM 2067 C C . GLU C 1 82 ? -26.836 -37.863 -22.838 1.00 81.91 136 GLU C C 1
ATOM 2068 O O . GLU C 1 82 ? -26.822 -39.070 -22.599 1.00 88.63 136 GLU C O 1
ATOM 2074 N N . LEU C 1 83 ? -25.974 -36.994 -22.315 1.00 78.96 137 LEU C N 1
ATOM 2075 C CA . LEU C 1 83 ? -24.918 -37.402 -21.403 1.00 77.41 137 LEU C CA 1
ATOM 2076 C C . LEU C 1 83 ? -25.424 -38.275 -20.265 1.00 81.40 137 LEU C C 1
ATOM 2077 O O . LEU C 1 83 ? -24.659 -39.049 -19.690 1.00 83.65 137 LEU C O 1
ATOM 2082 N N . GLN C 1 84 ? -26.709 -38.158 -19.938 1.00 83.84 138 GLN C N 1
ATOM 2083 C CA . GLN C 1 84 ? -27.266 -38.954 -18.854 1.00 77.12 138 GLN C CA 1
ATOM 2084 C C . GLN C 1 84 ? -27.686 -40.342 -19.284 1.00 78.70 138 GLN C C 1
ATOM 2085 O O . GLN C 1 84 ? -27.681 -41.257 -18.477 1.00 83.93 138 GLN C O 1
ATOM 2091 N N . ASP C 1 85 ? -28.043 -40.510 -20.552 1.00 80.88 139 ASP C N 1
ATOM 2092 C CA . ASP C 1 85 ? -28.436 -41.829 -21.018 1.00 82.05 139 ASP C CA 1
ATOM 2093 C C . ASP C 1 85 ? -27.141 -42.549 -21.225 1.00 83.35 139 ASP C C 1
ATOM 2094 O O . ASP C 1 85 ? -27.001 -43.722 -20.880 1.00 85.77 139 ASP C O 1
ATOM 2099 N N . ALA C 1 86 ? -26.189 -41.820 -21.793 1.00 80.06 140 ALA C N 1
ATOM 2100 C CA . ALA C 1 86 ? -24.860 -42.357 -22.054 1.00 85.50 140 ALA C CA 1
ATOM 2101 C C . ALA C 1 86 ? -24.240 -42.892 -20.769 1.00 90.72 140 ALA C C 1
ATOM 2102 O O . ALA C 1 86 ? -23.644 -43.966 -20.767 1.00 95.65 140 ALA C O 1
ATOM 2104 N N . LYS C 1 87 ? -24.391 -42.153 -19.674 1.00 89.79 141 LYS C N 1
ATOM 2105 C CA . LYS C 1 87 ? -23.829 -42.598 -18.408 1.00 91.80 141 LYS C CA 1
ATOM 2106 C C . LYS C 1 87 ? -24.599 -43.782 -17.830 1.00 92.41 141 LYS C C 1
ATOM 2107 O O . LYS C 1 87 ? -23.999 -44.707 -17.268 1.00 94.69 141 LYS C O 1
ATOM 2113 N N . LEU C 1 88 ? -25.923 -43.762 -17.968 1.00 87.71 142 LEU C N 1
ATOM 2114 C CA . LEU C 1 88 ? -26.735 -44.849 -17.441 1.00 92.55 142 LEU C CA 1
ATOM 2115 C C . LEU C 1 88 ? -26.375 -46.138 -18.166 1.00 100.16 142 LEU C C 1
ATOM 2116 O O . LEU C 1 88 ? -25.982 -47.124 -17.545 1.00 103.77 142 LEU C O 1
ATOM 2121 N N . LYS C 1 89 ? -26.499 -46.120 -19.487 1.00 98.12 143 LYS C N 1
ATOM 2122 C CA . LYS C 1 89 ? -26.176 -47.286 -20.290 1.00 102.22 143 LYS C CA 1
ATOM 2123 C C . LYS C 1 89 ? -24.741 -47.751 -20.060 1.00 107.13 143 LYS C C 1
ATOM 2124 O O . LYS C 1 89 ? -24.481 -48.947 -19.913 1.00 116.17 143 LYS C O 1
ATOM 2130 N N . ALA C 1 90 ? -23.809 -46.806 -20.028 1.00 102.27 144 ALA C N 1
ATOM 2131 C CA . ALA C 1 90 ? -22.400 -47.142 -19.818 1.00 105.70 144 ALA C CA 1
ATOM 2132 C C . ALA C 1 90 ? -22.160 -47.813 -18.473 1.00 110.36 144 ALA C C 1
ATOM 2133 O O . ALA C 1 90 ? -21.159 -48.509 -18.296 1.00 111.74 144 ALA C O 1
ATOM 2135 N N . GLU C 1 91 ? -23.068 -47.579 -17.524 1.00 111.70 145 GLU C N 1
ATOM 2136 C CA . GLU C 1 91 ? -22.961 -48.158 -16.183 1.00 109.74 145 GLU C CA 1
ATOM 2137 C C . GLU C 1 91 ? -23.713 -49.481 -16.129 1.00 120.48 145 GLU C C 1
ATOM 2138 O O . GLU C 1 91 ? -23.267 -50.450 -15.494 1.00 122.19 145 GLU C O 1
ATOM 2144 N N . GLY C 1 92 ? -24.862 -49.514 -16.798 1.00 120.42 146 GLY C N 1
ATOM 2145 C CA . GLY C 1 92 ? -25.659 -50.724 -16.819 1.00 125.97 146 GLY C CA 1
ATOM 2146 C C . GLY C 1 92 ? -25.145 -51.729 -17.842 1.00 132.06 146 GLY C C 1
ATOM 2147 O O . GLY C 1 92 ? -24.348 -52.625 -17.511 1.00 131.52 146 GLY C O 1
ATOM 2148 N N . LEU C 1 93 ? -25.580 -51.568 -19.092 1.00 131.79 147 LEU C N 1
ATOM 2149 C CA . LEU C 1 93 ? -25.191 -52.481 -20.167 1.00 138.22 147 LEU C CA 1
ATOM 2150 C C . LEU C 1 93 ? -23.678 -52.610 -20.398 1.00 139.59 147 LEU C C 1
ATOM 2151 O O . LEU C 1 93 ? -23.243 -53.255 -21.365 1.00 139.70 147 LEU C O 1
ATOM 2156 N N . GLU C 1 94 ? -22.883 -51.981 -19.532 1.00 137.32 148 GLU C N 1
ATOM 2157 C CA . GLU C 1 94 ? -21.437 -52.091 -19.629 1.00 138.78 148 GLU C CA 1
ATOM 2158 C C . GLU C 1 94 ? -21.107 -53.588 -19.738 1.00 147.37 148 GLU C C 1
ATOM 2159 O O . GLU C 1 94 ? -21.477 -54.325 -18.793 1.00 144.87 148 GLU C O 1
ATOM 2165 N N . SER D 1 24 ? 9.762 -1.133 -9.063 1.00 154.62 78 SER D N 1
ATOM 2166 C CA . SER D 1 24 ? 11.204 -1.204 -8.851 1.00 157.09 78 SER D CA 1
ATOM 2167 C C . SER D 1 24 ? 11.561 -2.254 -7.798 1.00 154.89 78 SER D C 1
ATOM 2168 O O . SER D 1 24 ? 10.842 -3.238 -7.607 1.00 152.86 78 SER D O 1
ATOM 2171 N N . ARG D 1 25 ? 12.672 -2.035 -7.105 1.00 156.27 79 ARG D N 1
ATOM 2172 C CA . ARG D 1 25 ? 13.092 -2.942 -6.039 1.00 156.58 79 ARG D CA 1
ATOM 2173 C C . ARG D 1 25 ? 12.402 -2.594 -4.702 1.00 155.73 79 ARG D C 1
ATOM 2174 O O . ARG D 1 25 ? 12.895 -2.898 -3.614 1.00 151.46 79 ARG D O 1
ATOM 2182 N N . ALA D 1 26 ? 11.240 -1.948 -4.815 1.00 158.81 80 ALA D N 1
ATOM 2183 C CA . ALA D 1 26 ? 10.304 -1.810 -3.701 1.00 154.78 80 ALA D CA 1
ATOM 2184 C C . ALA D 1 26 ? 10.048 -3.213 -3.163 1.00 156.74 80 ALA D C 1
ATOM 2185 O O . ALA D 1 26 ? 9.823 -3.417 -1.968 1.00 155.41 80 ALA D O 1
ATOM 2187 N N . LEU D 1 27 ? 10.116 -4.176 -4.082 1.00 154.27 81 LEU D N 1
ATOM 2188 C CA . LEU D 1 27 ? 10.030 -5.607 -3.791 1.00 154.12 81 LEU D CA 1
ATOM 2189 C C . LEU D 1 27 ? 10.781 -5.948 -2.502 1.00 155.36 81 LEU D C 1
ATOM 2190 O O . LEU D 1 27 ? 10.297 -6.713 -1.659 1.00 152.98 81 LEU D O 1
ATOM 2195 N N . ALA D 1 28 ? 11.966 -5.356 -2.365 1.00 156.98 82 ALA D N 1
ATOM 2196 C CA . ALA D 1 28 ? 12.882 -5.625 -1.255 1.00 157.27 82 ALA D CA 1
ATOM 2197 C C . ALA D 1 28 ? 12.369 -5.149 0.111 1.00 159.38 82 ALA D C 1
ATOM 2198 O O . ALA D 1 28 ? 12.822 -5.632 1.153 1.00 154.97 82 ALA D O 1
ATOM 2200 N N . LEU D 1 29 ? 11.431 -4.200 0.093 1.00 160.78 83 LEU D N 1
ATOM 2201 C CA . LEU D 1 29 ? 10.813 -3.672 1.316 1.00 161.05 83 LEU D CA 1
ATOM 2202 C C . LEU D 1 29 ? 10.046 -4.775 2.059 1.00 157.88 83 LEU D C 1
ATOM 2203 O O . LEU D 1 29 ? 10.041 -4.826 3.297 1.00 153.67 83 LEU D O 1
ATOM 2208 N N . PHE D 1 30 ? 9.414 -5.659 1.284 1.00 159.33 84 PHE D N 1
ATOM 2209 C CA . PHE D 1 30 ? 8.525 -6.693 1.818 1.00 156.47 84 PHE D CA 1
ATOM 2210 C C . PHE D 1 30 ? 9.158 -8.088 1.883 1.00 155.03 84 PHE D C 1
ATOM 2211 O O . PHE D 1 30 ? 8.604 -9.003 2.490 1.00 156.41 84 PHE D O 1
ATOM 2219 N N . GLU D 1 31 ? 10.302 -8.261 1.238 1.00 155.33 85 GLU D N 1
ATOM 2220 C CA . GLU D 1 31 ? 11.008 -9.534 1.313 1.00 154.20 85 GLU D CA 1
ATOM 2221 C C . GLU D 1 31 ? 11.820 -9.612 2.604 1.00 155.49 85 GLU D C 1
ATOM 2222 O O . GLU D 1 31 ? 11.753 -10.608 3.329 1.00 156.80 85 GLU D O 1
ATOM 2228 N N . GLU D 1 32 ? 12.568 -8.546 2.888 1.00 156.59 86 GLU D N 1
ATOM 2229 C CA . GLU D 1 32 ? 13.269 -8.396 4.162 1.00 155.94 86 GLU D CA 1
ATOM 2230 C C . GLU D 1 32 ? 12.241 -8.210 5.278 1.00 156.21 86 GLU D C 1
ATOM 2231 O O . GLU D 1 32 ? 12.448 -8.635 6.413 1.00 160.18 86 GLU D O 1
ATOM 2237 N N . LEU D 1 33 ? 11.127 -7.570 4.940 1.00 153.17 87 LEU D N 1
ATOM 2238 C CA . LEU D 1 33 ? 9.996 -7.457 5.853 1.00 156.15 87 LEU D CA 1
ATOM 2239 C C . LEU D 1 33 ? 9.416 -8.847 6.162 1.00 158.90 87 LEU D C 1
ATOM 2240 O O . LEU D 1 33 ? 8.875 -9.085 7.243 1.00 158.20 87 LEU D O 1
ATOM 2245 N N . VAL D 1 34 ? 9.544 -9.762 5.203 1.00 161.26 88 VAL D N 1
ATOM 2246 C CA . VAL D 1 34 ? 8.941 -11.100 5.289 1.00 160.85 88 VAL D CA 1
ATOM 2247 C C . VAL D 1 34 ? 9.733 -12.151 6.084 1.00 162.57 88 VAL D C 1
ATOM 2248 O O . VAL D 1 34 ? 9.160 -13.147 6.525 1.00 163.79 88 VAL D O 1
ATOM 2252 N N . GLU D 1 35 ? 11.037 -11.951 6.255 1.00 162.23 89 GLU D N 1
ATOM 2253 C CA . GLU D 1 35 ? 11.845 -12.919 7.002 1.00 161.26 89 GLU D CA 1
ATOM 2254 C C . GLU D 1 35 ? 12.456 -12.327 8.268 1.00 162.28 89 GLU D C 1
ATOM 2255 O O . GLU D 1 35 ? 12.820 -13.062 9.190 1.00 159.93 89 GLU D O 1
ATOM 2261 N N . THR D 1 36 ? 12.559 -10.998 8.309 1.00 162.85 90 THR D N 1
ATOM 2262 C CA . THR D 1 36 ? 12.925 -10.293 9.541 1.00 165.38 90 THR D CA 1
ATOM 2263 C C . THR D 1 36 ? 11.695 -10.180 10.455 1.00 167.54 90 THR D C 1
ATOM 2264 O O . THR D 1 36 ? 11.826 -10.060 11.675 1.00 167.59 90 THR D O 1
ATOM 2268 N N . ASP D 1 37 ? 10.506 -10.231 9.847 1.00 168.61 91 ASP D N 1
ATOM 2269 C CA . ASP D 1 37 ? 9.227 -10.242 10.572 1.00 167.99 91 ASP D CA 1
ATOM 2270 C C . ASP D 1 37 ? 8.150 -11.012 9.768 1.00 166.28 91 ASP D C 1
ATOM 2271 O O . ASP D 1 37 ? 7.222 -10.400 9.239 1.00 163.89 91 ASP D O 1
ATOM 2276 N N . PRO D 1 38 ? 8.273 -12.358 9.688 1.00 166.55 92 PRO D N 1
ATOM 2277 C CA . PRO D 1 38 ? 7.456 -13.254 8.851 1.00 159.67 92 PRO D CA 1
ATOM 2278 C C . PRO D 1 38 ? 6.000 -13.418 9.309 1.00 158.22 92 PRO D C 1
ATOM 2279 O O . PRO D 1 38 ? 5.114 -13.478 8.465 1.00 157.69 92 PRO D O 1
ATOM 2283 N N . ASP D 1 39 ? 5.765 -13.502 10.618 1.00 158.77 93 ASP D N 1
ATOM 2284 C CA . ASP D 1 39 ? 4.425 -13.734 11.174 1.00 153.62 93 ASP D CA 1
ATOM 2285 C C . ASP D 1 39 ? 3.556 -12.468 11.169 1.00 155.27 93 ASP D C 1
ATOM 2286 O O . ASP D 1 39 ? 2.659 -12.292 12.002 1.00 149.17 93 ASP D O 1
ATOM 2291 N N . TYR D 1 40 ? 3.854 -11.591 10.214 1.00 158.55 94 TYR D N 1
ATOM 2292 C CA . TYR D 1 40 ? 3.136 -10.336 9.989 1.00 158.79 94 TYR D CA 1
ATOM 2293 C C . TYR D 1 40 ? 2.280 -10.486 8.714 1.00 155.64 94 TYR D C 1
ATOM 2294 O O . TYR D 1 40 ? 2.818 -10.562 7.602 1.00 150.58 94 TYR D O 1
ATOM 2303 N N . VAL D 1 41 ? 0.957 -10.526 8.877 1.00 152.13 95 VAL D N 1
ATOM 2304 C CA . VAL D 1 41 ? 0.068 -11.053 7.830 1.00 146.35 95 VAL D CA 1
ATOM 2305 C C . VAL D 1 41 ? -0.290 -10.126 6.645 1.00 145.91 95 VAL D C 1
ATOM 2306 O O . VAL D 1 41 ? -0.291 -10.582 5.503 1.00 147.20 95 VAL D O 1
ATOM 2310 N N . GLY D 1 42 ? -0.608 -8.854 6.907 1.00 148.01 96 GLY D N 1
ATOM 2311 C CA . GLY D 1 42 ? -0.986 -7.910 5.853 1.00 144.18 96 GLY D CA 1
ATOM 2312 C C . GLY D 1 42 ? -0.060 -7.956 4.647 1.00 141.14 96 GLY D C 1
ATOM 2313 O O . GLY D 1 42 ? -0.484 -7.824 3.499 1.00 128.95 96 GLY D O 1
ATOM 2314 N N . THR D 1 43 ? 1.222 -8.167 4.945 1.00 146.46 97 THR D N 1
ATOM 2315 C CA . THR D 1 43 ? 2.316 -8.239 3.967 1.00 145.80 97 THR D CA 1
ATOM 2316 C C . THR D 1 43 ? 2.134 -9.263 2.850 1.00 147.62 97 THR D C 1
ATOM 2317 O O . THR D 1 43 ? 2.479 -9.006 1.692 1.00 146.50 97 THR D O 1
ATOM 2321 N N . TYR D 1 44 ? 1.605 -10.429 3.210 1.00 146.07 98 TYR D N 1
ATOM 2322 C CA . TYR D 1 44 ? 1.601 -11.600 2.327 1.00 146.02 98 TYR D CA 1
ATOM 2323 C C . TYR D 1 44 ? 0.692 -11.477 1.106 1.00 143.19 98 TYR D C 1
ATOM 2324 O O . TYR D 1 44 ? 0.597 -12.394 0.290 1.00 139.12 98 TYR D O 1
ATOM 2333 N N . TYR D 1 45 ? 0.022 -10.337 1.005 1.00 143.20 99 TYR D N 1
ATOM 2334 C CA . TYR D 1 45 ? -0.864 -10.064 -0.112 1.00 144.96 99 TYR D CA 1
ATOM 2335 C C . TYR D 1 45 ? -0.202 -9.087 -1.078 1.00 144.43 99 TYR D C 1
ATOM 2336 O O . TYR D 1 45 ? 0.089 -9.425 -2.226 1.00 143.43 99 TYR D O 1
ATOM 2345 N N . HIS D 1 46 ? 0.055 -7.882 -0.576 1.00 146.20 100 HIS D N 1
ATOM 2346 C CA . HIS D 1 46 ? 0.491 -6.750 -1.390 1.00 144.07 100 HIS D CA 1
ATOM 2347 C C . HIS D 1 46 ? 1.667 -7.030 -2.319 1.00 147.96 100 HIS D C 1
ATOM 2348 O O . HIS D 1 46 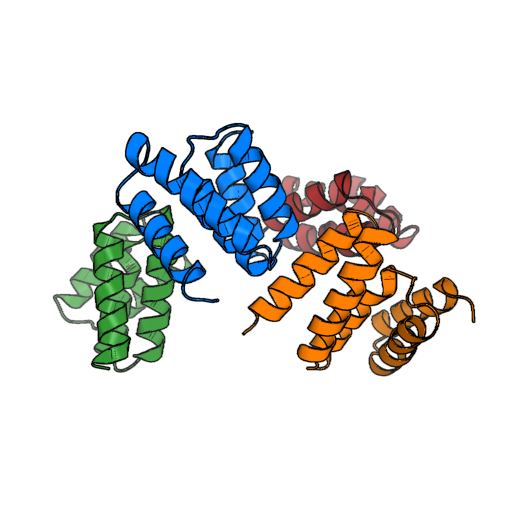? 1.698 -6.524 -3.444 1.00 151.57 100 HIS D O 1
ATOM 2355 N N . LEU D 1 47 ? 2.624 -7.836 -1.855 1.00 147.01 101 LEU D N 1
ATOM 2356 C CA . LEU D 1 47 ? 3.767 -8.244 -2.695 1.00 153.35 101 LEU D CA 1
ATOM 2357 C C . LEU D 1 47 ? 3.476 -9.334 -3.748 1.00 152.14 101 LEU D C 1
ATOM 2358 O O . LEU D 1 47 ? 3.945 -9.242 -4.890 1.00 150.09 101 LEU D O 1
ATOM 2363 N N . GLY D 1 48 ? 2.732 -10.369 -3.365 1.00 146.84 102 GLY D N 1
ATOM 2364 C CA . GLY D 1 48 ? 2.308 -11.368 -4.330 1.00 143.53 102 GLY D CA 1
ATOM 2365 C C . GLY D 1 48 ? 1.447 -10.777 -5.431 1.00 147.82 102 GLY D C 1
ATOM 2366 O O . GLY D 1 48 ? 1.416 -11.291 -6.547 1.00 150.91 102 GLY D O 1
ATOM 2367 N N . LYS D 1 49 ? 0.750 -9.686 -5.113 1.00 147.84 103 LYS D N 1
ATOM 2368 C CA . LYS D 1 49 ? -0.025 -8.926 -6.100 1.00 147.71 103 LYS D CA 1
ATOM 2369 C C . LYS D 1 49 ? 0.861 -7.910 -6.796 1.00 149.95 103 LYS D C 1
ATOM 2370 O O . LYS D 1 49 ? 0.491 -7.369 -7.839 1.00 149.67 103 LYS D O 1
ATOM 2376 N N . LEU D 1 50 ? 2.016 -7.631 -6.196 1.00 149.04 104 LEU D N 1
ATOM 2377 C CA . LEU D 1 50 ? 3.016 -6.796 -6.846 1.00 152.08 104 LEU D CA 1
ATOM 2378 C C . LEU D 1 50 ? 3.539 -7.528 -8.070 1.00 157.43 104 LEU D C 1
ATOM 2379 O O . LEU D 1 50 ? 3.640 -6.954 -9.157 1.00 163.05 104 LEU D O 1
ATOM 2384 N N . TYR D 1 51 ? 3.874 -8.800 -7.868 1.00 152.26 105 TYR D N 1
ATOM 2385 C CA . TYR D 1 51 ? 4.351 -9.688 -8.921 1.00 152.99 105 TYR D CA 1
ATOM 2386 C C . TYR D 1 51 ? 3.397 -9.777 -10.100 1.00 160.27 105 TYR D C 1
ATOM 2387 O O . TYR D 1 51 ? 3.742 -9.401 -11.214 1.00 162.14 105 TYR D O 1
ATOM 2396 N N . GLU D 1 52 ? 2.208 -10.319 -9.855 1.00 158.49 106 GLU D N 1
ATOM 2397 C CA . GLU D 1 52 ? 1.204 -10.459 -10.905 1.00 160.14 106 GLU D CA 1
ATOM 2398 C C . GLU D 1 52 ? 1.231 -9.247 -11.840 1.00 165.61 106 GLU D C 1
ATOM 2399 O O . GLU D 1 52 ? 1.328 -9.398 -13.063 1.00 168.31 106 GLU D O 1
ATOM 2405 N N . ARG D 1 53 ? 1.146 -8.054 -11.242 1.00 165.29 107 ARG D N 1
ATOM 2406 C CA . ARG D 1 53 ? 1.222 -6.777 -11.962 1.00 166.13 107 ARG D CA 1
ATOM 2407 C C . ARG D 1 53 ? 2.578 -6.577 -12.665 1.00 167.77 107 ARG D C 1
ATOM 2408 O O . ARG D 1 53 ? 2.666 -5.975 -13.747 1.00 166.31 107 ARG D O 1
ATOM 2416 N N . LEU D 1 54 ? 3.631 -7.089 -12.033 1.00 163.65 108 LEU D N 1
ATOM 2417 C CA . LEU D 1 54 ? 4.987 -7.040 -12.578 1.00 165.12 108 LEU D CA 1
ATOM 2418 C C . LEU D 1 54 ? 5.365 -8.293 -13.374 1.00 166.77 108 LEU D C 1
ATOM 2419 O O . LEU D 1 54 ? 6.548 -8.591 -13.519 1.00 166.93 108 LEU D O 1
ATOM 2424 N N . ASP D 1 55 ? 4.366 -9.042 -13.840 1.00 169.64 109 ASP D N 1
ATOM 2425 C CA . ASP D 1 55 ? 4.568 -10.127 -14.815 1.00 169.60 109 ASP D CA 1
ATOM 2426 C C . ASP D 1 55 ? 5.263 -11.413 -14.298 1.00 166.38 109 ASP D C 1
ATOM 2427 O O . ASP D 1 55 ? 5.455 -12.365 -15.064 1.00 164.80 109 ASP D O 1
ATOM 2432 N N . ARG D 1 56 ? 5.654 -11.434 -13.022 1.00 163.72 110 ARG D N 1
ATOM 2433 C CA . ARG D 1 56 ? 6.171 -12.655 -12.398 1.00 162.62 110 ARG D CA 1
ATOM 2434 C C . ARG D 1 56 ? 5.096 -13.327 -11.538 1.00 166.40 110 ARG D C 1
ATOM 2435 O O . ARG D 1 56 ? 4.831 -12.908 -10.421 1.00 166.38 110 ARG D O 1
ATOM 2443 N N . THR D 1 57 ? 4.484 -14.383 -12.066 1.00 165.26 111 THR D N 1
AT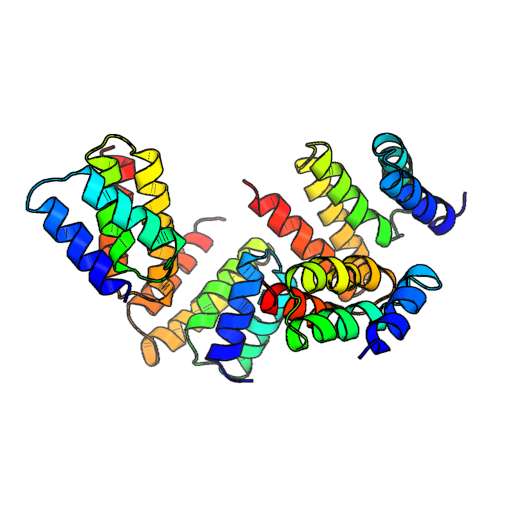OM 2444 C CA . THR D 1 57 ? 3.275 -14.940 -11.440 1.00 165.38 111 THR D CA 1
ATOM 2445 C C . THR D 1 57 ? 3.398 -16.217 -10.607 1.00 163.49 111 THR D C 1
ATOM 2446 O O . THR D 1 57 ? 2.677 -16.382 -9.631 1.00 160.22 111 THR D O 1
ATOM 2450 N N . ASP D 1 58 ? 4.290 -17.124 -10.997 1.00 167.57 112 ASP D N 1
ATOM 2451 C CA . ASP D 1 58 ? 4.435 -18.405 -10.294 1.00 166.65 112 ASP D CA 1
ATOM 2452 C C . ASP D 1 58 ? 4.958 -18.189 -8.877 1.00 160.67 112 ASP D C 1
ATOM 2453 O O . ASP D 1 58 ? 4.516 -18.847 -7.930 1.00 157.59 112 ASP D O 1
ATOM 2458 N N . ASP D 1 59 ? 5.900 -17.261 -8.740 1.00 162.14 113 ASP D N 1
ATOM 2459 C CA . ASP D 1 59 ? 6.464 -16.950 -7.437 1.00 158.80 113 ASP D CA 1
ATOM 2460 C C . ASP D 1 59 ? 5.483 -16.133 -6.590 1.00 155.67 113 ASP D C 1
ATOM 2461 O O . ASP D 1 59 ? 5.537 -16.168 -5.359 1.00 152.00 113 ASP D O 1
ATOM 2466 N N . ALA D 1 60 ? 4.588 -15.400 -7.250 1.00 156.81 114 ALA D N 1
ATOM 2467 C CA . ALA D 1 60 ? 3.551 -14.654 -6.539 1.00 153.01 114 ALA D CA 1
ATOM 2468 C C . ALA D 1 60 ? 2.468 -15.461 -5.804 1.00 153.40 114 ALA D C 1
ATOM 2469 O O . ALA D 1 60 ? 2.069 -15.097 -4.706 1.00 153.99 114 ALA D O 1
ATOM 2471 N N . ILE D 1 61 ? 1.993 -16.545 -6.415 1.00 152.92 115 ILE D N 1
ATOM 2472 C CA . ILE D 1 61 ? 1.151 -17.550 -5.755 1.00 148.45 115 ILE D CA 1
ATOM 2473 C C . ILE D 1 61 ? 1.698 -18.140 -4.456 1.00 153.41 115 ILE D C 1
ATOM 2474 O O . ILE D 1 61 ? 1.212 -17.844 -3.371 1.00 154.77 115 ILE D O 1
ATOM 2479 N N . ASP D 1 62 ? 2.737 -18.961 -4.610 1.00 154.25 116 ASP D N 1
ATOM 2480 C CA . ASP D 1 62 ? 3.485 -19.596 -3.525 1.00 150.11 116 ASP D CA 1
ATOM 2481 C C . ASP D 1 62 ? 3.845 -18.629 -2.412 1.00 150.25 116 ASP D C 1
ATOM 2482 O O . ASP D 1 62 ? 3.553 -18.870 -1.239 1.00 149.03 116 ASP D O 1
ATOM 2487 N N . THR D 1 63 ? 4.494 -17.533 -2.780 1.00 150.95 117 THR D N 1
ATOM 2488 C CA . THR D 1 63 ? 4.896 -16.556 -1.780 1.00 155.80 117 THR D CA 1
ATOM 2489 C C . THR D 1 63 ? 3.678 -15.822 -1.195 1.00 151.53 117 THR D C 1
ATOM 2490 O O . THR D 1 63 ? 3.474 -15.806 0.020 1.00 149.17 117 THR D O 1
ATOM 2494 N N . TYR D 1 64 ? 2.855 -15.241 -2.060 1.00 151.58 118 TYR D N 1
ATOM 2495 C CA . TYR D 1 64 ? 1.735 -14.428 -1.605 1.00 151.89 118 TYR D CA 1
ATOM 2496 C C . TYR D 1 64 ? 0.548 -15.248 -1.119 1.00 150.47 118 TYR D C 1
ATOM 2497 O O . TYR D 1 64 ? -0.546 -14.714 -0.963 1.00 152.20 118 TYR D O 1
ATOM 2499 N N . ALA D 1 65 ? 0.756 -16.541 -0.898 1.00 148.10 119 ALA D N 1
ATOM 2500 C CA . ALA D 1 65 ? -0.315 -17.412 -0.421 1.00 141.10 119 ALA D CA 1
ATOM 2501 C C . ALA D 1 65 ? -0.045 -17.877 1.002 1.00 144.19 119 ALA D C 1
ATOM 2502 O O . ALA D 1 65 ? -0.943 -18.388 1.667 1.00 141.63 119 ALA D O 1
ATOM 2504 N N . GLN D 1 66 ? 1.189 -17.679 1.470 1.00 150.78 120 GLN D N 1
ATOM 2505 C CA . GLN D 1 66 ? 1.591 -18.065 2.830 1.00 141.51 120 GLN D CA 1
ATOM 2506 C C . GLN D 1 66 ? 0.988 -17.127 3.861 1.00 136.49 120 GLN D C 1
ATOM 2507 O O . GLN D 1 66 ? 1.310 -17.187 5.047 1.00 137.65 120 GLN D O 1
ATOM 2513 N N . GLY D 1 67 ? 0.092 -16.268 3.386 1.00 138.45 121 GLY D N 1
ATOM 2514 C CA . GLY D 1 67 ? -0.676 -15.391 4.244 1.00 134.06 121 GLY D CA 1
ATOM 2515 C C . GLY D 1 67 ? -1.805 -16.171 4.879 1.00 130.66 121 GLY D C 1
ATOM 2516 O O . GLY D 1 67 ? -2.150 -15.928 6.025 1.00 126.91 121 GLY D O 1
ATOM 2517 N N . ILE D 1 68 ? -2.374 -17.109 4.121 1.00 131.86 122 ILE D N 1
ATOM 2518 C CA . ILE D 1 68 ? -3.411 -18.014 4.622 1.00 128.41 122 ILE D CA 1
ATOM 2519 C C . ILE D 1 68 ? -2.845 -18.862 5.751 1.00 126.69 122 ILE D C 1
ATOM 2520 O O . ILE D 1 68 ? -3.487 -19.055 6.787 1.00 122.13 122 ILE D O 1
ATOM 2525 N N . GLU D 1 69 ? -1.633 -19.362 5.537 1.00 125.37 123 GLU D N 1
ATOM 2526 C CA . GLU D 1 69 ? -0.964 -20.185 6.528 1.00 125.68 123 GLU D CA 1
ATOM 2527 C C . GLU D 1 69 ? -0.825 -19.402 7.835 1.00 129.36 123 GLU D C 1
ATOM 2528 O O . GLU D 1 69 ? -0.924 -19.970 8.929 1.00 122.12 123 GLU D O 1
ATOM 2534 N N . VAL D 1 70 ? -0.647 -18.087 7.705 1.00 130.42 124 VAL D N 1
ATOM 2535 C CA . VAL D 1 70 ? -0.385 -17.204 8.844 1.00 126.13 124 VAL D CA 1
ATOM 2536 C C . VAL D 1 70 ? -1.594 -16.394 9.309 1.00 121.20 124 VAL D C 1
ATOM 2537 O O . VAL D 1 70 ? -1.667 -15.993 10.466 1.00 123.77 124 VAL D O 1
ATOM 2541 N N . ALA D 1 71 ? -2.525 -16.126 8.404 1.00 121.65 125 ALA D N 1
ATOM 2542 C CA . ALA D 1 71 ? -3.702 -15.339 8.740 1.00 120.01 125 ALA D CA 1
ATOM 2543 C C . ALA D 1 71 ? -4.688 -16.250 9.432 1.00 118.04 125 ALA D C 1
ATOM 2544 O O . ALA D 1 71 ? -5.495 -15.815 10.255 1.00 115.50 125 ALA D O 1
ATOM 2546 N N . ARG D 1 72 ? -4.616 -17.530 9.082 1.00 117.92 126 ARG D N 1
ATOM 2547 C CA . ARG D 1 72 ? -5.369 -18.561 9.784 1.00 118.32 126 ARG D CA 1
ATOM 2548 C C . ARG D 1 72 ? -5.013 -18.531 11.270 1.00 118.13 126 ARG D C 1
ATOM 2549 O O . ARG D 1 72 ? -5.846 -18.807 12.137 1.00 114.72 126 ARG D O 1
ATOM 2557 N N . GLU D 1 73 ? -3.754 -18.194 11.537 1.00 120.45 127 GLU D N 1
ATOM 2558 C CA . GLU D 1 73 ? -3.215 -18.044 12.883 1.00 115.26 127 GLU D CA 1
ATOM 2559 C C . GLU D 1 73 ? -3.548 -16.672 13.478 1.00 115.70 127 GLU D C 1
ATOM 2560 O O . GLU D 1 73 ? -4.487 -16.520 14.266 1.00 109.08 127 GLU D O 1
ATOM 2566 N N . GLU D 1 74 ? -2.767 -15.677 13.063 1.00 117.79 128 GLU D N 1
ATOM 2567 C CA . GLU D 1 74 ? -2.790 -14.341 13.646 1.00 119.86 128 GLU D CA 1
ATOM 2568 C C . GLU D 1 74 ? -3.790 -13.409 12.963 1.00 118.34 128 GLU D C 1
ATOM 2569 O O . GLU D 1 74 ? -3.990 -12.283 13.404 1.00 114.09 128 GLU D O 1
ATOM 2575 N N . GLY D 1 75 ? -4.407 -13.881 11.885 1.00 118.85 129 GLY D N 1
ATOM 2576 C CA . GLY D 1 75 ? -5.295 -13.057 11.080 1.00 114.20 129 GLY D CA 1
ATOM 2577 C C . GLY D 1 75 ? -6.774 -13.124 11.421 1.00 109.17 129 GLY D C 1
ATOM 2578 O O . GLY D 1 75 ? -7.158 -13.660 12.447 1.00 108.38 129 GLY D O 1
ATOM 2579 N N . THR D 1 76 ? -7.598 -12.568 10.535 1.00 114.77 130 THR D N 1
ATOM 2580 C CA . THR D 1 76 ? -9.054 -12.500 10.705 1.00 113.32 130 THR D CA 1
ATOM 2581 C C . THR D 1 76 ? -9.807 -12.925 9.432 1.00 115.04 130 THR D C 1
ATOM 2582 O O . THR D 1 76 ? -9.190 -13.146 8.385 1.00 117.16 130 THR D O 1
ATOM 2586 N N . GLN D 1 77 ? -11.133 -13.062 9.527 1.00 114.91 131 GLN D N 1
ATOM 2587 C CA . GLN D 1 77 ? -11.973 -13.435 8.369 1.00 114.27 131 GLN D CA 1
ATOM 2588 C C . GLN D 1 77 ? -11.974 -12.368 7.279 1.00 117.71 131 GLN D C 1
ATOM 2589 O O . GLN D 1 77 ? -11.701 -12.657 6.112 1.00 115.23 131 GLN D O 1
ATOM 2595 N N . LYS D 1 78 ? -12.310 -11.140 7.670 1.00 118.57 132 LYS D N 1
ATOM 2596 C CA . LYS D 1 78 ? -12.228 -9.985 6.785 1.00 121.03 132 LYS D CA 1
ATOM 2597 C C . LYS D 1 78 ? -10.977 -10.064 5.904 1.00 120.28 132 LYS D C 1
ATOM 2598 O O . LYS D 1 78 ? -10.952 -9.531 4.795 1.00 118.92 132 LYS D O 1
ATOM 2604 N N . ASP D 1 79 ? -9.958 -10.760 6.409 1.00 120.41 133 ASP D N 1
ATOM 2605 C CA . ASP D 1 79 ? -8.639 -10.834 5.783 1.00 119.09 133 ASP D CA 1
ATOM 2606 C C . ASP D 1 79 ? -8.337 -12.183 5.145 1.00 117.65 133 ASP D C 1
ATOM 2607 O O . ASP D 1 79 ? -7.585 -12.264 4.179 1.00 122.47 133 ASP D O 1
ATOM 2612 N N . LEU D 1 80 ? -8.886 -13.246 5.713 1.00 117.12 134 LEU D N 1
ATOM 2613 C CA . LEU D 1 80 ? -8.719 -14.580 5.151 1.00 118.35 134 LEU D CA 1
ATOM 2614 C C . LEU D 1 80 ? -9.343 -14.638 3.744 1.00 117.44 134 LEU D C 1
ATOM 2615 O O . LEU D 1 80 ? -8.807 -15.268 2.815 1.00 109.36 134 LEU D O 1
ATOM 2620 N N . SER D 1 81 ? -10.481 -13.961 3.612 1.00 116.13 135 SER D N 1
ATOM 2621 C CA . SER D 1 81 ? -11.222 -13.898 2.364 1.00 116.42 135 SER D CA 1
ATOM 2622 C C . SER D 1 81 ? -10.318 -13.443 1.211 1.00 121.68 135 SER D C 1
ATOM 2623 O O . SER D 1 81 ? -9.969 -14.239 0.332 1.00 117.64 135 SER D O 1
ATOM 2626 N N . GLU D 1 82 ? -9.943 -12.162 1.240 1.00 123.17 136 GLU D N 1
ATOM 2627 C CA . GLU D 1 82 ? -9.114 -11.530 0.214 1.00 118.65 136 GLU D CA 1
ATOM 2628 C C . GLU D 1 82 ? -8.014 -12.437 -0.314 1.00 115.33 136 GLU D C 1
ATOM 2629 O O . GLU D 1 82 ? -7.711 -12.416 -1.499 1.00 122.41 136 GLU D O 1
ATOM 2635 N N . LEU D 1 83 ? -7.410 -13.219 0.576 1.00 116.53 137 LEU D N 1
ATOM 2636 C CA . LEU D 1 83 ? -6.233 -14.027 0.241 1.00 120.30 137 LEU D CA 1
ATOM 2637 C C . LEU D 1 83 ? -6.539 -15.264 -0.613 1.00 119.33 137 LEU D C 1
ATOM 2638 O O . LEU D 1 83 ? -5.743 -15.652 -1.473 1.00 115.32 137 LEU D O 1
ATOM 2643 N N . GLN D 1 84 ? -7.681 -15.893 -0.359 1.00 120.30 138 GLN D N 1
ATOM 2644 C CA . GLN D 1 84 ? -8.127 -17.006 -1.186 1.00 112.93 138 GLN D CA 1
ATOM 2645 C C . GLN D 1 84 ? -8.635 -16.482 -2.534 1.00 116.40 138 GLN D C 1
ATOM 2646 O O . GLN D 1 84 ? -8.354 -17.057 -3.586 1.00 116.59 138 GLN D O 1
ATOM 2652 N N . ASP D 1 85 ? -9.374 -15.374 -2.487 1.00 119.98 139 ASP D N 1
ATOM 2653 C CA . ASP D 1 85 ? -9.805 -14.660 -3.692 1.00 120.24 139 ASP D CA 1
ATOM 2654 C C . ASP D 1 85 ? -8.598 -14.330 -4.592 1.00 121.34 139 ASP D C 1
ATOM 2655 O O . ASP D 1 85 ? -8.669 -14.398 -5.829 1.00 114.51 139 ASP D O 1
ATOM 2660 N N . ALA D 1 86 ? -7.490 -13.975 -3.945 1.00 122.49 140 ALA D N 1
ATOM 2661 C CA . ALA D 1 86 ? -6.246 -13.654 -4.631 1.00 123.08 140 ALA D CA 1
ATOM 2662 C C . ALA D 1 86 ? -5.572 -14.898 -5.209 1.00 124.48 140 ALA D C 1
ATOM 2663 O O . ALA D 1 86 ? -5.410 -15.010 -6.422 1.00 125.55 140 ALA D O 1
ATOM 2665 N N . LYS D 1 87 ? -5.184 -15.823 -4.332 1.00 122.84 141 LYS D N 1
ATOM 2666 C CA . LYS D 1 87 ? -4.457 -17.042 -4.727 1.00 128.77 141 LYS D CA 1
ATOM 2667 C C . LYS D 1 87 ? -5.098 -17.799 -5.896 1.00 127.62 141 LYS D C 1
ATOM 2668 O O . LYS D 1 87 ? -4.402 -18.406 -6.719 1.00 127.64 141 LYS D O 1
ATOM 2674 N N . LEU D 1 88 ? -6.425 -17.777 -5.945 1.00 127.58 142 LEU D N 1
ATOM 2675 C CA . LEU D 1 88 ? -7.171 -18.445 -7.008 1.00 128.61 142 LEU D CA 1
ATOM 2676 C C . LEU D 1 88 ? -7.286 -17.545 -8.252 1.00 130.63 142 LEU D C 1
ATOM 2677 O O . LEU D 1 88 ? -7.105 -18.009 -9.385 1.00 129.53 142 LEU D O 1
ATOM 2682 N N . LYS D 1 89 ? -7.584 -16.263 -8.031 1.00 128.71 143 LYS D N 1
ATOM 2683 C CA . LYS D 1 89 ? -7.493 -15.260 -9.087 1.00 129.60 143 LYS D CA 1
ATOM 2684 C C . LYS D 1 89 ? -6.088 -15.268 -9.706 1.00 132.33 143 LYS D C 1
ATOM 2685 O O . LYS D 1 89 ? -5.879 -14.803 -10.828 1.00 129.21 143 LYS D O 1
ATOM 2691 N N . ALA D 1 90 ? -5.138 -15.825 -8.955 1.00 133.88 144 ALA D N 1
ATOM 2692 C CA . ALA D 1 90 ? -3.767 -16.043 -9.415 1.00 133.86 144 ALA D CA 1
ATOM 2693 C C . ALA D 1 90 ? -3.525 -17.114 -10.475 1.00 136.68 144 ALA D C 1
ATOM 2694 O O . ALA D 1 90 ? -3.233 -16.793 -11.624 1.00 147.86 144 ALA D O 1
ATOM 2696 N N . GLU D 1 91 ? -3.641 -18.382 -10.090 1.00 135.85 145 GLU D N 1
ATOM 2697 C CA . GLU D 1 91 ? -3.614 -19.491 -11.043 1.00 136.16 145 GLU D CA 1
ATOM 2698 C C . GLU D 1 91 ? -4.475 -19.198 -12.274 1.00 142.07 145 GLU D C 1
ATOM 2699 O O . GLU D 1 91 ? -3.953 -19.104 -13.391 1.00 148.14 145 GLU D O 1
#

Sequence (337 aa):
EDPFTRYALAQEHLKHDNASRALALFEELVETDPDYVGTYYHLGKLYERLDRTDDAIDTYAQGIEVAREEGTQKDLSELQDAKLKAEGLEEDPFTRYALAQEHLKHDNASRALALFEELVETDPDYVGTYYHLGKLYERLDRTDDAIDTYAQGIEVAREEGTQKDLSELQDAKLKAEGLEDPFTRYALAQEHLKHDNASRALALFEELVETDPDYVGTYYHLGKLYERLDRTDDAIDTYAQGIEVAREEGTQKDLSELQDAKLKAEGLESRALALFEELVETDPDYVGTYYHLGKLYERLDRTDDAIDTYAQGIEVAREEGTQKDLSELQDAKLKAE

Solvent-accessible surface area: 18453 Å² total; per-residue (Å²): 126,77,36,123,70,32,16,27,60,0,24,70,0,38,142,65,59,26,4,16,52,0,23,44,12,0,59,73,0,24,132,82,41,62,94,64,19,23,0,5,28,17,4,0,62,2,16,44,97,26,120,102,26,91,52,0,32,85,7,0,34,89,0,20,109,27,3,148,143,116,31,62,101,26,33,21,19,15,3,60,82,5,49,119,137,1,72,66,113,158,123,77,42,115,71,34,5,34,81,0,34,75,39,42,144,129,128,68,30,87,122,0,20,49,19,0,58,63,0,36,132,70,37,58,90,61,24,24,0,0,28,24,5,0,68,3,17,34,170,66,135,85,40,110,52,0,46,98,12,0,38,79,0,15,103,14,3,150,150,115,20,76,105,19,28,16,4,16,3,30,11,4,34,4,76,1,70,49,89,186,135,34,110,72,54,30,41,86,0,42,88,58,46,160,131,83,66,29,63,152,0,17,45,36,0,60,84,0,42,128,70,38,65,84,57,19,30,0,6,61,49,4,0,67,7,17,49,146,69,134,101,42,111,56,0,39,96,14,0,38,95,0,18,78,18,0,24,58,98,13,60,50,131,25,1,49,82,1,67,97,5,54,129,113,3,81,49,156,140,120,190,54,34,50,100,47,66,114,71,39,120,91,63,59,93,156,23,44,21,26,58,118,11,2,54,34,11,44,197,74,131,118,65,102,73,1,38,103,48,13,10,95,0,17,90,19,0,29,54,114,16,63,51,168,36,3,26,64,2,10,37,11,66,23,142,26,127

B-factor: mean 101.6, std 25.78, range [55.6, 177.11]

Secondary structure (DSSP, 8-state):
--HHHHHHHHHHHHHTT-HHHHHHHHHHHHHHSTT-THHHHHHHHHHHHTT-HHHHHHHHHHHHHHHHHHS-HHHHHHHHHHHHHHHTT-/--HHHHHHHHHHHHHTT-HHHHHHHHHHHHHH-TT-SHHHHHHHHHHHHTT-HHHHHHHHHHHHHHHHHHS-HHHHHHHHHHHHHHHHH-/-HHHHHHHHHHHHHTT-HHHHHHHHHHHHHH-TT-TTHHHHHHHHHHHTT-HHHHHHHHHHHHHHHHHTS-HHHHHHHHHHHHHHHS--/-TTHHHHHHHHHHSTT-STHHHHTHHHHHHTT--HHHHHHTTHHHHHHHHH--HHHHHHHHHHHHHH-

Organism: Salinibacter ruber (strain DSM 13855 / M31) (NCBI:txid309807)